Protein AF-A0A661N6C2-F1 (afdb_monomer)

Sequence (353 aa):
MYWKPEGASQVQRALVAALAVVGLVAVEVFPSEEQQPHYAEKMLAARTAQEALDVIRDASERRGLPLRAKTDPSASRLIGEVLSPITSGSGSLVSKQTSVNPNFAAVLVQWLKELRIKTGDVVAVGVSGSFPSMNIAVYSALHELGIEPIIISSTAASQWGANDPNFTWLDMEAVLRKHQVFPYKSVATSLGGVGDDAIGLTKRGRRMLERAIERNEIPFLADIEPDTKRAQIVGEEEEKPAPNLALFDEDRVRERMRVYYERAGDRTIKAYINVGGGTVSVGTKVGKRKFSPGVNARPPKGMQEMPPSVLGAFLESGVPGIHVTQIIDLAEEYGLEIAPHVTPEPGTGAVFQ

Secondary structure (DSSP, 8-state):
------PPPHHHHHHHHHHHHHHHHHHHH-----PPTTHHHHHHHHHHHHHHHHHHHHHHHHTTPPP-TTT-TT--S----S--TTB-S---HHHHHHH--TTHHHHHHHHHHHTT--TT-EEEEEEETT-HHHHHHHHHHHHHTT-EEEEEEE--B-TTSSEETTEEHHHHHHHHHHTTS-----SEEE-BSBTTBTBTS-HHHHHHHHHHHHHHTPPBGGG----HHHHTTS-----PPPPSS--TTHHHHHHHHHHHHHHHTTSPEEEEEEES--HHHH-STTHHHHSPSEEE-SPPTTGGGSPP-HHHHHHHTT--EEEE--HHHHHH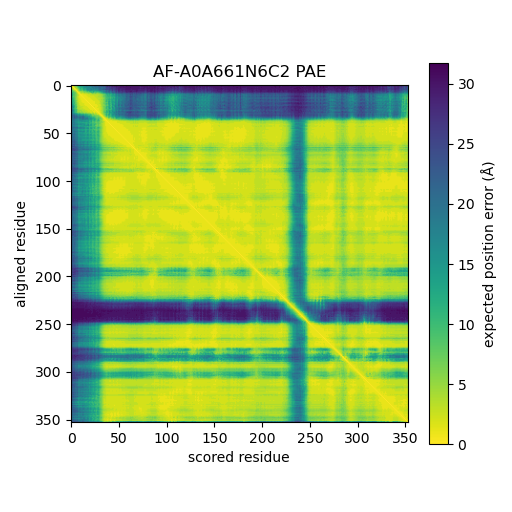HTTPPSS-SSPPPTT-STT--

pLDDT: mean 88.57, std 15.86, range [30.39, 98.94]

Mean predicted aligned error: 8.18 Å

Solvent-accessible surface area (backbone atoms only — not comparable to full-atom values): 18884 Å² total; per-residue (Å²): 137,84,88,73,80,82,71,83,49,74,66,57,52,50,51,52,52,50,52,52,51,52,52,51,50,46,54,72,73,59,70,78,85,63,71,30,87,64,43,69,62,23,43,50,6,5,46,50,15,42,52,51,47,51,54,48,27,55,53,41,51,78,70,68,54,83,80,52,59,92,78,28,58,38,63,52,73,58,58,40,45,84,72,46,64,38,41,46,45,86,56,59,61,58,41,50,35,25,37,52,34,23,38,53,2,25,52,46,36,52,50,41,54,74,70,65,65,48,64,73,39,33,31,37,33,40,41,37,2,43,45,50,50,50,52,43,15,50,50,20,22,31,55,73,49,46,34,44,73,49,33,40,36,20,46,26,4,22,22,28,4,23,19,42,76,91,50,26,38,56,51,50,45,53,48,38,32,75,70,64,74,39,95,61,68,52,71,26,29,38,46,14,32,46,59,38,67,34,52,93,50,50,76,68,19,49,53,41,40,53,52,44,36,62,77,58,71,39,48,48,50,93,73,60,76,76,64,65,81,58,52,68,74,64,65,88,84,80,93,72,86,81,82,83,86,81,80,67,29,52,64,58,23,51,51,52,53,48,52,51,50,63,74,43,59,91,54,67,64,65,33,37,39,35,47,56,81,46,31,34,47,40,15,55,79,67,29,64,70,61,58,58,62,43,75,36,80,58,68,51,90,70,52,90,78,41,69,60,14,43,52,53,54,37,24,75,72,70,26,28,31,35,31,51,45,64,52,55,61,51,21,63,76,34,51,40,68,73,44,41,59,51,65,56,66,63,70,58,32,52,74,47,86

Nearest PDB structures (foldseek):
  8glc-assembly1_B  TM=5.352E-01  e=8.999E-02  Actinoplanes
  8glc-assembly2_A  TM=4.243E-01  e=5.677E-02  Actinoplanes
  6g7d-assembly1_A  TM=3.848E-01  e=4.776E-02  Mycolicibacterium hassiacum DSM 44199
  3wvn-assembly1_A  TM=2.555E-01  e=2.844E-02  Streptomyces halstedii
  3wv4-assembly2_B  TM=2.640E-01  e=1.900E-02  Streptomyces halstedii

Structure (mmCIF, N/CA/C/O backbone):
data_AF-A0A661N6C2-F1
#
_entry.id   AF-A0A661N6C2-F1
#
loop_
_atom_site.group_PDB
_atom_site.id
_atom_site.type_symbol
_atom_site.label_atom_id
_atom_site.label_alt_id
_atom_site.label_comp_id
_atom_site.label_asym_id
_atom_site.label_entity_id
_atom_site.label_seq_id
_atom_site.pdbx_PDB_ins_code
_atom_site.Cartn_x
_atom_site.Cartn_y
_atom_site.Cartn_z
_atom_site.occupancy
_atom_site.B_iso_or_equiv
_atom_site.auth_seq_id
_atom_site.auth_comp_id
_atom_site.auth_asym_id
_atom_site.auth_atom_id
_atom_site.pdbx_PDB_model_num
ATOM 1 N N . MET A 1 1 ? -18.913 46.872 57.057 1.00 43.00 1 MET A N 1
ATOM 2 C CA . MET A 1 1 ? -19.589 45.566 57.188 1.00 43.00 1 MET A CA 1
ATOM 3 C C . MET A 1 1 ? -18.770 44.575 56.367 1.00 43.00 1 MET A C 1
ATOM 5 O O . MET A 1 1 ? -18.830 44.629 55.150 1.00 43.00 1 MET A O 1
ATOM 9 N N . TYR A 1 2 ? -17.875 43.810 56.999 1.00 47.28 2 TYR A N 1
ATOM 10 C CA . TYR A 1 2 ? -17.016 42.845 56.296 1.00 47.28 2 TYR A CA 1
ATOM 11 C C . TYR A 1 2 ? -17.677 41.467 56.368 1.00 47.28 2 TYR A C 1
ATOM 13 O O . TYR A 1 2 ? -17.755 40.877 57.442 1.00 47.28 2 TYR A O 1
ATOM 21 N N . TRP A 1 3 ? -18.179 40.980 55.235 1.00 51.66 3 TRP A N 1
ATOM 22 C CA . TRP A 1 3 ? -18.682 39.616 55.081 1.00 51.66 3 TRP A CA 1
ATOM 23 C C . TRP A 1 3 ? -17.485 38.656 55.081 1.00 51.66 3 TRP A C 1
ATOM 25 O O . TRP A 1 3 ? -16.711 38.633 54.125 1.00 51.66 3 TRP A O 1
ATOM 35 N N . LYS A 1 4 ? -17.292 37.887 56.157 1.00 55.34 4 LYS A N 1
ATOM 36 C CA . LYS A 1 4 ? -16.405 36.716 56.144 1.00 55.34 4 LYS A CA 1
ATOM 37 C C . LYS A 1 4 ? -17.274 35.503 55.811 1.00 55.34 4 LYS A C 1
ATOM 39 O O . LYS A 1 4 ? -18.138 35.184 56.623 1.00 55.34 4 LYS A O 1
ATOM 44 N N . PRO A 1 5 ? -17.084 34.829 54.666 1.00 57.88 5 PRO A N 1
ATOM 45 C CA . PRO A 1 5 ? -17.733 33.547 54.460 1.00 57.88 5 PRO A CA 1
ATOM 46 C C . PRO A 1 5 ? -17.170 32.576 55.500 1.00 57.88 5 PRO A C 1
ATOM 48 O O . PRO A 1 5 ? -15.949 32.428 55.612 1.00 57.88 5 PRO A O 1
ATOM 51 N N . GLU A 1 6 ? -18.038 31.945 56.287 1.00 64.75 6 GLU A N 1
ATOM 52 C CA . GLU A 1 6 ? -17.643 30.810 57.116 1.00 64.75 6 GLU A CA 1
ATOM 53 C C . GLU A 1 6 ? -17.079 29.730 56.186 1.00 64.75 6 GLU A C 1
ATOM 55 O O . GLU A 1 6 ? -17.759 29.230 55.290 1.00 64.75 6 GLU A O 1
ATOM 60 N N . GLY A 1 7 ? -15.786 29.436 56.330 1.00 68.69 7 GLY A N 1
ATOM 61 C CA . GLY A 1 7 ? -15.138 28.400 55.538 1.00 68.69 7 GLY A CA 1
ATOM 62 C C . GLY A 1 7 ? -15.757 27.037 55.842 1.00 68.69 7 GLY A C 1
ATOM 63 O O . GLY A 1 7 ? -16.111 26.760 56.985 1.00 68.69 7 GLY A O 1
ATOM 64 N N . ALA A 1 8 ? -15.844 26.173 54.828 1.00 74.50 8 ALA A N 1
ATOM 65 C CA . ALA A 1 8 ? -16.429 24.843 54.969 1.00 74.50 8 ALA A CA 1
ATOM 66 C C . ALA A 1 8 ? -15.835 24.069 56.162 1.00 74.50 8 ALA A C 1
ATOM 68 O O . ALA A 1 8 ? -14.606 24.044 56.345 1.00 74.50 8 ALA A O 1
ATOM 69 N N . SER A 1 9 ? -16.709 23.432 56.947 1.00 86.31 9 SER A N 1
ATOM 70 C CA . SER A 1 9 ? -16.359 22.684 58.155 1.00 86.31 9 SER A CA 1
ATOM 71 C C . SER A 1 9 ? -15.467 21.478 57.838 1.00 86.31 9 SER A C 1
ATOM 73 O O . SER A 1 9 ? -15.461 20.958 56.721 1.00 86.31 9 SER A O 1
ATOM 75 N N . GLN A 1 10 ? -14.717 20.997 58.834 1.00 84.38 10 GLN A N 1
ATOM 76 C CA . GLN A 1 10 ? -13.908 19.769 58.729 1.00 84.38 10 GLN A CA 1
ATOM 77 C C . GLN A 1 10 ? -14.738 18.583 58.200 1.00 84.38 10 GLN A C 1
ATOM 79 O O . GLN A 1 10 ? -14.273 17.826 57.353 1.00 84.38 10 GLN A O 1
ATOM 84 N N . VAL A 1 11 ? -16.002 18.484 58.630 1.00 87.81 11 VAL A N 1
ATOM 85 C CA . VAL A 1 11 ? -16.950 17.445 58.201 1.00 87.81 11 VAL A CA 1
ATOM 86 C C . VAL A 1 11 ? -17.307 17.585 56.721 1.00 87.81 11 VAL A C 1
ATOM 88 O O . VAL A 1 11 ? -17.293 16.596 55.996 1.00 87.81 11 VAL A O 1
ATOM 91 N N . GLN A 1 12 ? -17.571 18.807 56.246 1.00 88.12 12 GLN A N 1
ATOM 92 C CA . GLN A 1 12 ? -17.860 19.061 54.830 1.00 88.12 12 GLN A CA 1
ATOM 93 C C . GLN A 1 12 ? -16.664 18.707 53.939 1.00 88.12 12 GLN A C 1
ATOM 95 O O . GLN A 1 12 ? -16.839 18.090 52.892 1.00 88.12 12 GLN A O 1
ATOM 100 N N . ARG A 1 13 ? -15.438 19.033 54.371 1.00 90.38 13 ARG A N 1
ATOM 101 C CA . ARG A 1 13 ? -14.215 18.672 53.636 1.00 90.38 13 ARG A CA 1
ATOM 102 C C . ARG A 1 13 ? -13.993 17.160 53.598 1.00 90.38 13 ARG A C 1
ATOM 104 O O . ARG A 1 13 ? -13.654 16.635 52.543 1.00 90.38 13 ARG A O 1
ATOM 111 N N . ALA A 1 14 ? -14.223 16.465 54.714 1.00 91.75 14 ALA A N 1
ATOM 112 C CA . ALA A 1 14 ? -14.116 15.008 54.787 1.00 91.75 14 ALA A CA 1
ATOM 113 C C . ALA A 1 14 ? -15.139 14.309 53.877 1.00 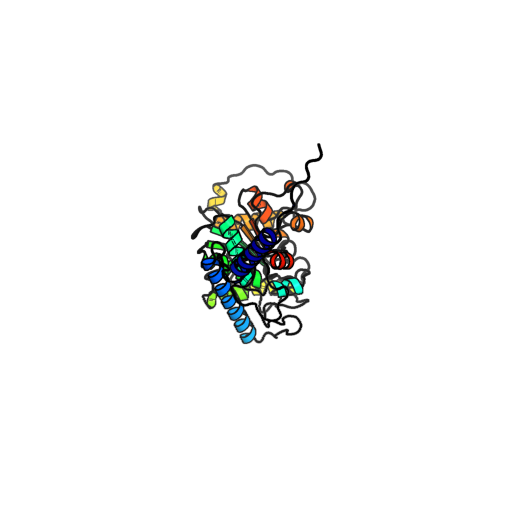91.75 14 ALA A C 1
ATOM 115 O O . ALA A 1 14 ? -14.793 13.354 53.189 1.00 91.75 14 ALA A O 1
ATOM 116 N N . LEU A 1 15 ? -16.370 14.824 53.818 1.00 94.19 15 LEU A N 1
ATOM 117 C CA . LEU A 1 15 ? -17.412 14.334 52.913 1.00 94.19 15 LEU A CA 1
ATOM 118 C C . LEU A 1 15 ? -17.019 14.489 51.442 1.00 94.19 15 LEU A C 1
ATOM 120 O O . LEU A 1 15 ? -17.149 13.539 50.677 1.00 94.19 15 LEU A O 1
ATOM 124 N N . VAL A 1 16 ? -16.499 15.656 51.053 1.00 93.62 16 VAL A N 1
ATOM 125 C CA . VAL A 1 16 ? -16.037 15.893 49.675 1.00 93.62 16 VAL A CA 1
ATOM 126 C C . VAL A 1 16 ? -14.854 14.989 49.328 1.00 93.62 16 VAL A C 1
ATOM 128 O O . VAL A 1 16 ? -14.837 14.405 48.249 1.00 93.62 16 VAL A O 1
ATOM 131 N N . ALA A 1 17 ? -13.894 14.822 50.243 1.00 94.25 17 ALA A N 1
ATOM 132 C CA . ALA A 1 17 ? -12.761 13.922 50.040 1.00 94.25 17 ALA A CA 1
ATOM 133 C C . ALA A 1 17 ? -13.213 12.461 49.883 1.00 94.25 17 ALA A C 1
ATOM 135 O O . ALA A 1 17 ? -12.762 11.776 48.970 1.00 94.25 17 ALA A O 1
ATOM 136 N N . ALA A 1 18 ? -14.146 11.998 50.721 1.00 95.38 18 ALA A N 1
ATOM 137 C CA . ALA A 1 18 ? -14.713 10.658 50.610 1.00 95.38 18 ALA A CA 1
ATOM 138 C C . ALA A 1 18 ? -15.454 10.467 49.278 1.00 95.38 18 ALA A C 1
ATOM 140 O O . ALA A 1 18 ? -15.250 9.458 48.610 1.00 95.38 18 ALA A O 1
ATOM 141 N N . LEU A 1 19 ? -16.251 11.453 48.853 1.00 95.94 19 LEU A N 1
ATOM 142 C CA . LEU A 1 19 ? -16.951 11.416 47.568 1.00 95.94 19 LEU A CA 1
ATOM 143 C C . LEU A 1 19 ? -15.970 11.359 46.385 1.00 95.94 19 LEU A C 1
ATOM 145 O O . LEU A 1 19 ? -16.192 10.602 45.445 1.00 95.94 19 LEU A O 1
ATOM 149 N N . ALA A 1 20 ? -14.870 12.116 46.446 1.00 93.94 20 ALA A N 1
ATOM 150 C CA . ALA A 1 20 ? -13.830 12.110 45.420 1.00 93.94 20 ALA A CA 1
ATOM 151 C C . ALA A 1 20 ? -13.104 10.757 45.341 1.00 93.94 20 ALA A C 1
ATOM 153 O O . ALA A 1 20 ? -12.889 10.247 44.245 1.00 93.94 20 ALA A O 1
ATOM 154 N N . VAL A 1 21 ? -12.779 10.147 46.488 1.00 96.06 21 VAL A N 1
ATOM 155 C CA . VAL A 1 21 ? -12.179 8.802 46.540 1.00 96.06 21 VAL A CA 1
ATOM 156 C C . VAL A 1 21 ? -13.145 7.754 45.994 1.00 96.06 21 VAL A C 1
ATOM 158 O O . VAL A 1 21 ? -12.738 6.925 45.189 1.00 96.06 21 VAL A O 1
ATOM 161 N N . VAL A 1 22 ? -14.425 7.808 46.373 1.00 95.56 22 VAL A N 1
ATOM 162 C CA . VAL A 1 22 ? -15.453 6.900 45.836 1.00 95.56 22 VAL A CA 1
ATOM 163 C C . VAL A 1 22 ? -15.599 7.073 44.325 1.00 95.56 22 VAL A C 1
ATOM 165 O O . VAL A 1 22 ? -15.662 6.076 43.615 1.00 95.56 22 VAL A O 1
ATOM 168 N N . GLY A 1 23 ? -15.604 8.311 43.825 1.00 91.38 23 GLY A N 1
ATOM 169 C CA . GLY A 1 23 ? -15.640 8.595 42.391 1.00 91.38 23 GLY A CA 1
ATOM 170 C C . GLY A 1 23 ? -14.427 8.034 41.647 1.00 91.38 23 GLY A C 1
ATOM 171 O O . GLY A 1 23 ? -14.596 7.396 40.614 1.00 91.38 23 GLY A O 1
ATOM 172 N N . LEU A 1 24 ? -13.220 8.202 42.197 1.00 92.50 24 LEU A N 1
ATOM 173 C CA . LEU A 1 24 ? -11.993 7.650 41.617 1.00 92.50 24 LEU A CA 1
ATOM 174 C C . LEU A 1 24 ? -12.019 6.116 41.594 1.00 92.50 24 LEU A C 1
ATOM 176 O O . LEU A 1 24 ? -11.757 5.515 40.559 1.00 92.50 24 LEU A O 1
ATOM 180 N N . VAL A 1 25 ? -12.398 5.486 42.710 1.00 94.19 25 VAL A N 1
ATOM 181 C CA . VAL A 1 25 ? -12.547 4.026 42.795 1.00 94.19 25 VAL A CA 1
ATOM 182 C C . VAL A 1 25 ? -13.607 3.535 41.814 1.00 94.19 25 VAL A C 1
ATOM 184 O O . VAL A 1 25 ? -13.405 2.511 41.179 1.00 94.19 25 VAL A O 1
ATOM 187 N N . ALA A 1 26 ? -14.718 4.252 41.644 1.00 90.06 26 ALA A N 1
ATOM 188 C CA . ALA A 1 26 ? -15.746 3.870 40.682 1.00 90.06 26 ALA A CA 1
ATOM 189 C C . ALA A 1 26 ? -15.234 3.920 39.232 1.00 90.06 26 ALA A C 1
ATOM 191 O O . ALA A 1 26 ? -15.523 3.004 38.471 1.00 90.06 26 ALA A O 1
ATOM 192 N N . VAL A 1 27 ? -14.448 4.936 38.859 1.00 86.31 27 VAL A N 1
ATOM 193 C CA . VAL A 1 27 ? -13.838 5.022 37.518 1.00 86.31 27 VAL A CA 1
ATOM 194 C C . VAL A 1 27 ? -12.835 3.887 37.281 1.00 86.31 27 VAL A C 1
ATOM 196 O O . VAL A 1 27 ? -12.828 3.301 36.205 1.00 86.31 27 VAL A O 1
ATOM 199 N N . GLU A 1 28 ? -12.035 3.538 38.289 1.00 85.88 28 GLU A N 1
ATOM 200 C CA . GLU A 1 28 ? -11.047 2.450 38.208 1.00 85.88 28 GLU A CA 1
ATOM 201 C C . GLU A 1 28 ? -11.685 1.048 38.224 1.00 85.88 28 GLU A C 1
ATOM 203 O O . GLU A 1 28 ? -11.182 0.120 37.598 1.00 85.88 28 GLU A O 1
ATOM 208 N N . VAL A 1 29 ? -12.794 0.868 38.951 1.00 88.62 29 VAL A N 1
ATOM 209 C CA . VAL A 1 29 ? -13.457 -0.439 39.121 1.00 88.62 29 VAL A CA 1
ATOM 210 C C . VAL A 1 29 ? -14.484 -0.717 38.023 1.00 88.62 29 VAL A C 1
ATOM 212 O O . VAL A 1 29 ? -14.748 -1.882 37.724 1.00 88.62 29 VAL A O 1
ATOM 215 N N . PHE A 1 30 ? -15.049 0.323 37.405 1.00 81.44 30 PHE A N 1
ATOM 216 C CA . PHE A 1 30 ? -16.046 0.196 36.339 1.00 81.44 30 PHE A CA 1
ATOM 217 C C . PHE A 1 30 ? -15.600 0.858 35.021 1.00 81.44 30 PHE A C 1
ATOM 219 O O . PHE A 1 30 ? -16.319 1.719 34.506 1.00 81.44 30 PHE A O 1
ATOM 226 N N . PRO A 1 31 ? -14.450 0.472 34.435 1.00 70.38 31 PRO A N 1
ATOM 227 C CA . PRO A 1 31 ? -14.112 0.905 33.089 1.00 70.38 31 PRO A CA 1
ATOM 228 C C . PRO A 1 31 ? -15.114 0.298 32.095 1.00 70.38 31 PRO A C 1
ATOM 230 O O . PRO A 1 31 ? -15.282 -0.920 32.025 1.00 70.38 31 PRO A O 1
ATOM 233 N N . SER A 1 32 ? -15.805 1.142 31.328 1.00 65.44 32 SER A N 1
ATOM 234 C CA . SER A 1 32 ? -16.557 0.696 30.155 1.00 65.44 32 SER A CA 1
ATOM 235 C C . SER A 1 32 ? -15.632 0.740 28.942 1.00 65.44 32 SER A C 1
ATOM 237 O O . SER A 1 32 ? -15.306 1.825 28.461 1.00 65.44 32 SER A O 1
ATOM 239 N N . GLU A 1 33 ? -15.213 -0.421 28.442 1.00 63.81 33 GLU A N 1
ATOM 240 C CA . GLU A 1 33 ? -14.599 -0.513 27.115 1.00 63.81 33 GLU A CA 1
ATOM 241 C C . GLU A 1 33 ? -15.700 -0.313 26.065 1.00 63.81 33 GLU A C 1
ATOM 243 O O . GLU A 1 33 ? -16.444 -1.240 25.735 1.00 63.81 33 GLU A O 1
ATOM 248 N N . GLU A 1 34 ? -15.860 0.917 25.573 1.00 66.69 34 GLU A N 1
ATOM 249 C CA . GLU A 1 34 ? -16.692 1.151 24.396 1.00 66.69 34 GLU A CA 1
ATOM 250 C C . GLU A 1 34 ? -15.910 0.730 23.156 1.00 66.69 34 GLU A C 1
ATOM 252 O O . GLU A 1 34 ? -14.910 1.338 22.796 1.00 66.69 34 GLU A O 1
ATOM 257 N N . GLN A 1 35 ? -16.365 -0.329 22.489 1.00 73.69 35 GLN A N 1
ATOM 258 C CA . GLN A 1 35 ? -15.771 -0.727 21.219 1.00 73.69 35 GLN A CA 1
ATOM 259 C C . GLN A 1 35 ? -15.936 0.396 20.194 1.00 73.69 35 GLN A C 1
ATOM 261 O O . GLN A 1 35 ? -17.048 0.880 19.961 1.00 73.69 35 GLN A O 1
ATOM 266 N N . GLN A 1 36 ? -14.841 0.757 19.522 1.00 82.50 36 GLN A N 1
ATOM 267 C CA . GLN A 1 36 ? -14.896 1.694 18.405 1.00 82.50 36 GLN A CA 1
ATOM 268 C C . GLN A 1 36 ? -15.911 1.233 17.345 1.00 82.50 36 GLN A C 1
ATOM 270 O O . GLN A 1 36 ? -16.058 0.028 17.098 1.00 82.50 36 GLN A O 1
ATOM 275 N N . PRO A 1 37 ? -16.568 2.163 16.630 1.00 88.75 37 PRO A N 1
ATOM 276 C CA . PRO A 1 37 ? -17.420 1.810 15.506 1.00 88.75 37 PRO A CA 1
ATOM 277 C C . PRO A 1 37 ? -16.705 0.877 14.522 1.00 88.75 37 PRO A C 1
ATOM 279 O O . PRO A 1 37 ? -15.514 1.038 14.229 1.00 88.75 37 PRO A O 1
ATOM 282 N N . HIS A 1 38 ? -17.462 -0.089 13.998 1.00 93.69 38 HIS A N 1
ATOM 283 C CA . HIS A 1 38 ? -16.985 -1.100 13.046 1.00 93.69 38 HIS A CA 1
ATOM 284 C C . HIS A 1 38 ? -15.888 -2.028 13.595 1.00 93.69 38 HIS A C 1
ATOM 286 O O . HIS A 1 38 ? -15.079 -2.548 12.826 1.00 93.69 38 HIS A O 1
ATOM 292 N N . TYR A 1 39 ? -15.843 -2.243 14.918 1.00 95.00 39 TYR A N 1
ATOM 293 C CA . TYR A 1 39 ? -14.865 -3.121 15.571 1.00 95.00 39 TYR A CA 1
ATOM 294 C C . TYR A 1 39 ? -14.795 -4.518 14.937 1.00 95.00 39 TYR A C 1
ATOM 296 O O . TYR A 1 39 ? -13.705 -5.012 14.657 1.00 95.00 39 TYR A O 1
ATOM 304 N N . ALA A 1 40 ? -15.944 -5.140 14.654 1.00 95.94 40 ALA A N 1
ATOM 305 C CA . ALA A 1 40 ? -15.990 -6.469 14.047 1.00 95.94 40 ALA A CA 1
ATOM 306 C C . ALA A 1 40 ? -15.322 -6.493 12.662 1.00 95.94 40 ALA A C 1
ATOM 308 O O . ALA A 1 40 ? -14.457 -7.333 12.420 1.00 95.94 40 ALA A O 1
ATOM 309 N N . GLU A 1 41 ? -15.659 -5.550 11.775 1.00 97.94 41 GLU A N 1
ATOM 310 C CA . GLU A 1 41 ? -15.039 -5.468 10.447 1.00 97.94 41 GLU A CA 1
ATOM 311 C C . GLU A 1 41 ? -13.541 -5.140 10.522 1.00 97.94 41 GLU A C 1
ATOM 313 O O . GLU A 1 41 ? -12.748 -5.698 9.765 1.00 97.94 41 GLU A O 1
ATOM 318 N N . LYS A 1 42 ? -13.130 -4.282 11.467 1.00 98.44 42 LYS A N 1
ATOM 319 C CA . LYS A 1 42 ? -11.714 -3.976 11.734 1.00 98.44 42 LYS A CA 1
ATOM 320 C C . LYS A 1 42 ? -10.940 -5.220 12.177 1.00 98.44 42 LYS A C 1
ATOM 322 O O . LYS A 1 42 ? -9.843 -5.468 11.680 1.00 98.44 42 LYS A O 1
ATOM 327 N N . MET A 1 43 ? -11.515 -6.009 13.087 1.00 98.38 43 MET A N 1
ATOM 328 C CA . MET A 1 43 ? -10.913 -7.250 13.581 1.00 98.38 43 MET A CA 1
ATOM 329 C C . MET A 1 43 ? -10.800 -8.308 12.488 1.00 98.38 43 MET A C 1
ATOM 331 O O . MET A 1 43 ? -9.765 -8.967 12.394 1.00 98.38 43 MET A O 1
ATOM 335 N N . LEU A 1 44 ? -11.836 -8.465 11.660 1.00 98.38 44 LEU A N 1
ATOM 336 C CA . LEU A 1 44 ? -11.795 -9.364 10.507 1.00 98.38 44 LEU A CA 1
ATOM 337 C C . LEU A 1 44 ? -10.686 -8.943 9.539 1.00 98.38 44 LEU A C 1
ATOM 339 O O . LEU A 1 44 ? -9.806 -9.746 9.246 1.00 98.38 44 LEU A O 1
ATOM 343 N N . ALA A 1 45 ? -10.640 -7.666 9.149 1.00 98.75 45 ALA A N 1
ATOM 344 C CA . ALA A 1 45 ? -9.632 -7.167 8.215 1.00 98.75 45 ALA A CA 1
ATOM 345 C C . ALA A 1 45 ? -8.198 -7.349 8.739 1.00 98.75 45 ALA A C 1
ATOM 347 O O . ALA A 1 45 ? -7.310 -7.716 7.971 1.00 98.75 45 ALA A O 1
ATOM 348 N N . ALA A 1 46 ? -7.962 -7.139 10.038 1.00 98.81 46 ALA A N 1
ATOM 349 C CA . ALA A 1 46 ? -6.656 -7.375 10.651 1.00 98.81 46 ALA A CA 1
ATOM 350 C C . ALA A 1 46 ? -6.282 -8.868 10.683 1.00 98.81 46 ALA A C 1
ATOM 352 O O . ALA A 1 46 ? -5.137 -9.221 10.410 1.00 98.81 46 ALA A O 1
ATOM 353 N N . ARG A 1 47 ? -7.232 -9.770 10.957 1.00 98.81 47 ARG A N 1
ATOM 354 C CA . ARG A 1 47 ? -6.978 -11.222 10.917 1.00 98.81 47 ARG A CA 1
ATOM 355 C C . ARG A 1 47 ? -6.678 -11.713 9.503 1.00 98.81 47 ARG A C 1
ATOM 357 O O . ARG A 1 47 ? -5.705 -12.437 9.319 1.00 98.81 47 ARG A O 1
ATOM 364 N N . THR A 1 48 ? -7.439 -11.260 8.511 1.00 98.88 48 THR A N 1
ATOM 365 C CA . THR A 1 48 ? -7.194 -11.581 7.097 1.00 98.88 48 THR A CA 1
ATOM 366 C C . THR A 1 48 ? -5.849 -11.026 6.627 1.00 98.88 48 THR A C 1
ATOM 368 O O . THR A 1 48 ? -5.111 -11.695 5.903 1.00 98.88 48 THR A O 1
ATOM 371 N N . ALA A 1 49 ? -5.461 -9.837 7.101 1.00 98.88 49 ALA A N 1
ATOM 372 C CA . ALA A 1 49 ? -4.127 -9.299 6.849 1.00 98.88 49 ALA A CA 1
ATOM 373 C C . ALA A 1 49 ? -3.030 -10.172 7.472 1.00 98.88 49 ALA A C 1
ATOM 375 O O . ALA A 1 49 ? -2.042 -10.454 6.801 1.00 98.88 49 ALA A O 1
ATOM 376 N N . GLN A 1 50 ? -3.201 -10.636 8.713 1.00 98.88 50 GLN A N 1
ATOM 377 C CA . GLN A 1 50 ? -2.250 -11.541 9.366 1.00 98.88 50 GLN A CA 1
ATOM 378 C C . GLN A 1 50 ? -2.086 -12.853 8.584 1.00 98.88 50 GLN A C 1
ATOM 380 O O . GLN A 1 50 ? -0.960 -13.237 8.271 1.00 98.88 50 GLN A O 1
ATOM 385 N N . GLU A 1 51 ? -3.190 -13.482 8.173 1.00 98.75 51 GLU A N 1
ATOM 386 C CA . GLU A 1 51 ? -3.161 -14.683 7.328 1.00 98.75 51 GLU A CA 1
ATOM 387 C C . GLU A 1 51 ? -2.395 -14.439 6.017 1.00 98.75 51 GLU A 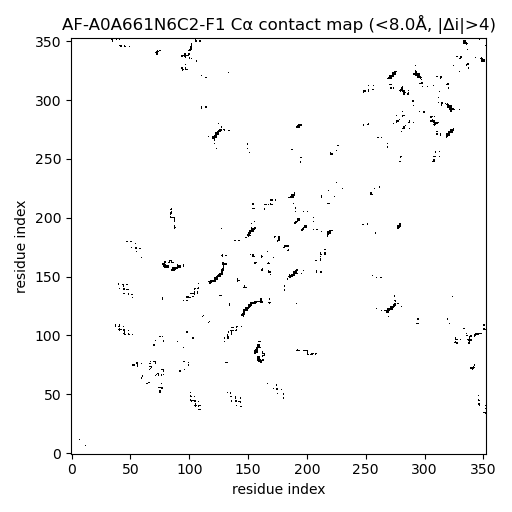C 1
ATOM 389 O O . GLU A 1 51 ? -1.531 -15.228 5.628 1.00 98.75 51 GLU A O 1
ATOM 394 N N . ALA A 1 52 ? -2.655 -13.314 5.349 1.00 98.88 52 ALA A N 1
ATOM 395 C CA . ALA A 1 52 ? -1.957 -12.938 4.125 1.00 98.88 52 ALA A CA 1
ATOM 396 C C . ALA A 1 52 ? -0.442 -12.746 4.339 1.00 98.88 52 ALA A C 1
ATOM 398 O O . ALA A 1 52 ? 0.356 -13.176 3.498 1.00 98.88 52 ALA A O 1
ATOM 399 N N . LEU A 1 53 ? -0.029 -12.121 5.451 1.00 98.75 53 LEU A N 1
ATOM 400 C CA . LEU A 1 53 ? 1.386 -11.982 5.818 1.00 98.75 53 LEU A CA 1
ATOM 401 C C . LEU A 1 53 ? 2.039 -13.363 5.992 1.00 98.75 53 LEU A C 1
ATOM 403 O O . LEU A 1 53 ? 3.116 -13.605 5.439 1.00 98.75 53 LEU A O 1
ATOM 407 N N . ASP A 1 54 ? 1.368 -14.281 6.692 1.00 98.62 54 ASP A N 1
ATOM 408 C CA . ASP A 1 54 ? 1.854 -15.645 6.926 1.00 98.62 54 ASP A CA 1
ATOM 409 C C . ASP A 1 54 ? 1.981 -16.447 5.620 1.00 98.62 54 ASP A C 1
ATOM 411 O O . ASP A 1 54 ? 3.007 -17.088 5.378 1.00 98.62 54 ASP A O 1
ATOM 415 N N . VAL A 1 55 ? 0.998 -16.345 4.719 1.00 98.75 55 VAL A N 1
ATOM 416 C CA . VAL A 1 55 ? 1.037 -16.995 3.397 1.00 98.75 55 VAL A CA 1
ATOM 417 C C . VAL A 1 55 ? 2.228 -16.511 2.561 1.00 98.75 55 VAL A C 1
ATOM 419 O O . VAL A 1 55 ? 2.907 -17.319 1.915 1.00 98.75 55 VAL A O 1
ATOM 422 N N . ILE A 1 56 ? 2.528 -15.208 2.576 1.00 98.50 56 ILE A N 1
ATOM 423 C CA . ILE A 1 56 ? 3.695 -14.668 1.863 1.00 98.50 56 ILE A CA 1
ATOM 424 C C . ILE A 1 56 ? 5.008 -15.109 2.513 1.00 98.50 56 ILE A C 1
ATOM 426 O O . ILE A 1 56 ? 5.944 -15.474 1.789 1.00 98.50 56 ILE A O 1
ATOM 430 N N . ARG A 1 57 ? 5.079 -15.121 3.849 1.00 98.00 57 ARG A N 1
ATOM 431 C CA . ARG A 1 57 ? 6.245 -15.617 4.591 1.00 98.00 57 ARG A CA 1
ATOM 432 C C . ARG A 1 57 ? 6.573 -17.053 4.181 1.00 98.00 57 ARG A C 1
ATOM 434 O O . ARG A 1 57 ? 7.700 -17.329 3.761 1.00 98.00 57 ARG A O 1
ATOM 441 N N . ASP A 1 58 ? 5.579 -17.934 4.216 1.00 98.31 58 ASP A N 1
ATOM 442 C CA . ASP A 1 58 ? 5.717 -19.344 3.849 1.00 98.31 58 ASP A CA 1
ATOM 443 C C . ASP A 1 58 ? 6.100 -19.524 2.371 1.00 98.31 58 ASP A C 1
ATOM 445 O O . ASP A 1 58 ? 6.922 -20.375 2.023 1.00 98.31 58 ASP A O 1
ATOM 449 N N . ALA A 1 59 ? 5.528 -18.724 1.467 1.00 98.25 59 ALA A N 1
ATOM 450 C CA . ALA A 1 59 ? 5.863 -18.781 0.045 1.00 98.25 59 ALA A CA 1
ATOM 451 C C . ALA A 1 59 ? 7.302 -18.323 -0.237 1.00 98.25 59 ALA A C 1
ATOM 453 O O . ALA A 1 59 ? 7.992 -18.922 -1.066 1.00 98.25 59 ALA A O 1
ATOM 454 N N . SER A 1 60 ? 7.766 -17.289 0.466 1.00 97.75 60 SER A N 1
ATOM 455 C CA . SER A 1 60 ? 9.152 -16.822 0.412 1.00 97.75 60 SER A CA 1
ATOM 456 C C . SER A 1 60 ? 10.124 -17.896 0.913 1.00 97.75 60 SER A C 1
ATOM 458 O O . SER A 1 60 ? 11.150 -18.153 0.277 1.00 97.75 60 SER A O 1
ATOM 460 N N . GLU A 1 61 ? 9.777 -18.591 2.000 1.00 97.06 61 GLU A N 1
ATOM 461 C CA . GLU A 1 61 ? 10.567 -19.707 2.527 1.00 97.06 61 GLU A CA 1
ATOM 462 C C . GLU A 1 61 ? 10.653 -20.885 1.555 1.00 97.06 61 GLU A C 1
ATOM 464 O O . GLU A 1 61 ? 11.752 -21.345 1.247 1.00 97.06 61 GLU A O 1
ATOM 469 N N . ARG A 1 62 ? 9.521 -21.327 0.994 1.00 96.88 62 ARG A N 1
ATOM 470 C CA . ARG A 1 62 ? 9.490 -22.430 0.013 1.00 96.88 62 ARG A CA 1
ATOM 471 C C . ARG A 1 62 ? 10.274 -22.120 -1.262 1.00 96.88 62 ARG A C 1
ATOM 473 O O . ARG A 1 62 ? 10.749 -23.037 -1.924 1.00 96.88 62 ARG A O 1
ATOM 480 N N . ARG A 1 63 ? 10.420 -20.838 -1.609 1.00 95.81 63 ARG A N 1
ATOM 481 C CA . ARG A 1 63 ? 11.260 -20.368 -2.725 1.00 95.81 63 ARG A CA 1
ATOM 482 C C . ARG A 1 63 ? 12.754 -20.325 -2.385 1.00 95.81 63 ARG A C 1
ATOM 484 O O . ARG A 1 63 ? 13.554 -20.008 -3.261 1.00 95.81 63 ARG A O 1
ATOM 491 N N . GLY A 1 64 ? 13.138 -20.629 -1.145 1.00 95.69 64 GLY A N 1
ATOM 492 C CA . GLY A 1 64 ? 14.527 -20.599 -0.691 1.00 95.69 64 GLY A CA 1
ATOM 493 C C . GLY A 1 64 ? 15.095 -19.185 -0.562 1.00 95.69 64 GLY A C 1
ATOM 494 O O . GLY A 1 64 ? 16.313 -19.013 -0.603 1.00 95.69 64 GLY A O 1
ATOM 495 N N . LEU A 1 65 ? 14.240 -18.162 -0.432 1.00 94.06 65 LEU A N 1
ATOM 496 C CA . LEU A 1 65 ? 14.709 -16.790 -0.245 1.00 94.06 65 LEU A CA 1
ATOM 497 C C . LEU A 1 65 ? 15.314 -16.633 1.158 1.00 94.06 65 LEU A C 1
ATOM 499 O O . LEU A 1 65 ? 14.790 -17.204 2.122 1.00 94.06 65 LEU A O 1
ATOM 503 N N . PRO A 1 66 ? 16.405 -15.867 1.312 1.00 90.69 66 PRO A N 1
ATOM 504 C CA . PRO A 1 66 ? 17.058 -15.711 2.603 1.00 90.69 66 PRO A CA 1
ATOM 505 C C . PRO A 1 66 ? 16.209 -14.860 3.553 1.00 90.69 66 PRO A C 1
ATOM 507 O O . PRO A 1 66 ? 15.739 -13.779 3.190 1.00 90.69 66 PRO A O 1
ATOM 510 N N . LEU A 1 67 ? 16.063 -15.320 4.799 1.00 93.50 67 LEU A N 1
ATOM 511 C CA . LEU A 1 67 ? 15.566 -14.483 5.888 1.00 93.50 67 LEU A CA 1
ATOM 512 C C . LEU A 1 67 ? 16.655 -13.481 6.293 1.00 93.50 67 LEU A C 1
ATOM 514 O O . LEU A 1 67 ? 17.791 -13.861 6.582 1.00 93.50 67 LEU A O 1
ATOM 518 N N . ARG A 1 68 ? 16.302 -12.196 6.358 1.00 91.94 68 ARG A N 1
ATOM 519 C CA . ARG A 1 68 ? 17.236 -11.105 6.666 1.00 91.94 68 ARG A CA 1
ATOM 520 C C . ARG A 1 68 ? 17.036 -10.594 8.089 1.00 91.94 68 ARG A C 1
ATOM 522 O O . ARG A 1 68 ? 16.672 -9.441 8.277 1.00 91.94 68 ARG A O 1
ATOM 529 N N . ALA A 1 69 ? 17.324 -11.420 9.094 1.00 93.81 69 ALA A N 1
ATOM 530 C CA . ALA A 1 69 ? 17.024 -11.127 10.506 1.00 93.81 69 ALA A CA 1
ATOM 531 C C . ALA A 1 69 ? 17.512 -9.748 11.011 1.00 93.81 69 ALA A C 1
ATOM 533 O O . ALA A 1 69 ? 16.882 -9.144 11.871 1.00 93.81 69 ALA A O 1
ATOM 534 N N . LYS A 1 70 ? 18.611 -9.207 10.459 1.00 95.69 70 LYS A N 1
ATOM 535 C CA . LYS A 1 70 ? 19.125 -7.873 10.826 1.00 95.69 70 LYS A CA 1
ATOM 536 C C . LYS A 1 70 ? 18.193 -6.728 10.409 1.00 95.69 70 LYS A C 1
ATOM 538 O O . LYS A 1 70 ? 18.138 -5.708 11.088 1.00 95.69 70 LYS A O 1
ATOM 543 N N . THR A 1 71 ? 17.536 -6.854 9.262 1.00 96.56 71 THR A N 1
ATOM 544 C CA . THR A 1 71 ? 16.681 -5.806 8.677 1.00 96.56 71 THR A CA 1
ATOM 545 C C . THR A 1 71 ? 15.202 -6.172 8.740 1.00 96.56 71 THR A C 1
ATOM 547 O O . THR A 1 71 ? 14.354 -5.308 8.565 1.00 96.56 71 THR A O 1
ATOM 550 N N . ASP A 1 72 ? 14.889 -7.427 9.033 1.00 97.19 72 ASP A N 1
ATOM 551 C CA . ASP A 1 72 ? 13.547 -7.988 9.157 1.00 97.19 72 ASP A CA 1
ATOM 552 C C . ASP A 1 72 ? 13.432 -8.770 10.478 1.00 97.19 72 ASP A C 1
ATOM 554 O O . ASP A 1 72 ? 13.423 -10.006 10.468 1.00 97.19 72 ASP A O 1
ATOM 558 N N . PRO A 1 73 ? 13.447 -8.074 11.632 1.00 96.25 73 PRO A N 1
ATOM 559 C CA . PRO A 1 73 ? 13.460 -8.724 12.941 1.00 96.25 73 PRO A CA 1
ATOM 560 C C . PRO A 1 73 ? 12.189 -9.540 13.211 1.00 96.25 73 PRO A C 1
ATOM 562 O O . PRO A 1 73 ? 12.283 -10.581 13.852 1.00 96.25 73 PRO A O 1
ATOM 565 N N . SER A 1 74 ? 11.044 -9.135 12.647 1.00 95.75 74 SER A N 1
ATOM 566 C CA . SER A 1 74 ? 9.766 -9.856 12.735 1.00 95.75 74 SER A CA 1
ATOM 567 C C . SER A 1 74 ? 9.682 -11.100 11.850 1.00 95.75 74 SER A C 1
ATOM 569 O O . SER A 1 74 ? 8.659 -11.781 11.843 1.00 95.75 74 SER A O 1
ATOM 571 N N . ALA A 1 75 ? 10.744 -11.408 11.097 1.00 96.50 75 ALA A N 1
ATOM 572 C CA . ALA A 1 75 ? 10.802 -12.520 10.154 1.00 96.50 75 ALA A CA 1
ATOM 573 C C . ALA A 1 75 ? 9.637 -12.550 9.149 1.00 96.50 75 ALA A C 1
ATOM 575 O O . ALA A 1 75 ? 9.201 -13.614 8.703 1.00 96.50 75 ALA A O 1
ATOM 576 N N . SER A 1 76 ? 9.164 -11.363 8.762 1.00 96.19 76 SER A N 1
ATOM 577 C CA . SER A 1 76 ? 8.027 -11.179 7.861 1.00 96.19 76 SER A CA 1
ATOM 578 C C . SER A 1 76 ? 8.286 -11.674 6.441 1.00 96.19 76 SER A C 1
ATOM 580 O O . SER A 1 76 ? 7.359 -12.018 5.712 1.00 96.19 76 SER A O 1
ATOM 582 N N . ARG A 1 77 ? 9.560 -11.671 6.029 1.00 96.69 77 ARG A N 1
ATOM 583 C CA . ARG A 1 77 ? 10.044 -11.895 4.662 1.00 96.69 77 ARG A CA 1
ATOM 584 C C . ARG A 1 77 ? 9.444 -10.929 3.629 1.00 96.69 77 ARG A C 1
ATOM 586 O O . ARG A 1 77 ? 9.494 -11.201 2.429 1.00 96.69 77 ARG A O 1
ATOM 593 N N . LEU A 1 78 ? 8.932 -9.787 4.091 1.00 96.62 78 LEU A N 1
ATOM 594 C CA . LEU A 1 78 ? 8.381 -8.694 3.279 1.00 96.62 78 LEU A CA 1
ATOM 595 C C . LEU A 1 78 ? 9.345 -7.506 3.151 1.00 96.62 78 LEU A C 1
ATOM 597 O O . LEU A 1 78 ? 9.104 -6.598 2.353 1.00 96.62 78 LEU A O 1
ATOM 601 N N . ILE A 1 79 ? 10.448 -7.525 3.905 1.00 97.69 79 ILE A N 1
ATOM 602 C CA . ILE A 1 79 ? 11.526 -6.541 3.815 1.00 97.69 79 ILE A CA 1
ATOM 603 C C . ILE A 1 79 ? 12.573 -7.022 2.803 1.00 97.69 79 ILE A C 1
ATOM 605 O O . ILE A 1 79 ? 13.259 -8.027 3.014 1.00 97.69 79 ILE A O 1
ATOM 609 N N . GLY A 1 80 ? 12.695 -6.293 1.694 1.00 96.44 80 GLY A N 1
ATOM 610 C CA . GLY A 1 80 ? 13.660 -6.593 0.637 1.00 96.44 80 GLY A CA 1
ATOM 611 C C . GLY A 1 80 ? 15.068 -6.068 0.906 1.00 96.44 80 GLY A C 1
ATOM 612 O O . GLY A 1 80 ? 15.475 -5.816 2.036 1.00 96.44 80 GLY A O 1
ATOM 613 N N . GLU A 1 81 ? 15.824 -5.885 -0.170 1.00 96.00 81 GLU A N 1
ATOM 614 C CA . GLU A 1 81 ? 17.219 -5.446 -0.142 1.00 96.00 81 GLU A CA 1
ATOM 615 C C . GLU A 1 81 ? 17.362 -3.919 -0.080 1.00 96.00 81 GLU A C 1
ATOM 617 O O . GLU A 1 81 ? 16.499 -3.162 -0.542 1.00 96.00 81 GLU A O 1
ATOM 622 N N . VAL A 1 82 ? 18.527 -3.450 0.382 1.00 95.69 82 VAL A N 1
ATOM 623 C CA . VAL A 1 82 ? 18.937 -2.041 0.219 1.00 95.69 82 VAL A CA 1
ATOM 624 C C . VAL A 1 82 ? 18.973 -1.675 -1.266 1.00 95.69 82 VAL A C 1
ATOM 626 O O . VAL A 1 82 ? 18.558 -0.584 -1.658 1.00 95.69 82 VAL A O 1
ATOM 629 N N . LEU A 1 83 ? 19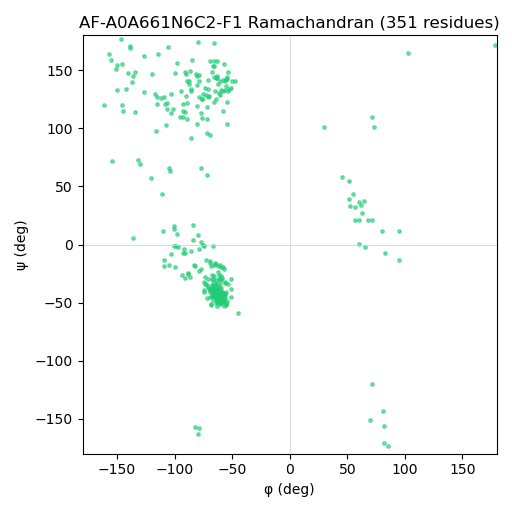.507 -2.576 -2.093 1.00 95.44 83 LEU A N 1
ATOM 630 C CA . LEU A 1 83 ? 19.710 -2.371 -3.519 1.00 95.44 83 LEU A CA 1
ATOM 631 C C . LEU A 1 83 ? 19.625 -3.704 -4.265 1.00 95.44 83 LEU A C 1
ATOM 633 O O . LEU A 1 83 ? 20.266 -4.683 -3.900 1.00 95.44 83 LEU A O 1
ATOM 637 N N . SER A 1 84 ? 18.872 -3.695 -5.354 1.00 95.56 84 SER A N 1
ATOM 638 C CA . SER A 1 84 ? 18.704 -4.790 -6.301 1.00 95.56 84 SER A CA 1
ATOM 639 C C . SER A 1 84 ? 18.703 -4.218 -7.726 1.00 95.56 84 SER A C 1
ATOM 641 O O . SER A 1 84 ? 18.577 -3.000 -7.904 1.00 95.56 84 SER A O 1
ATOM 643 N N . PRO A 1 85 ? 18.745 -5.063 -8.770 1.00 96.31 85 PRO A N 1
ATOM 644 C CA . PRO A 1 85 ? 18.562 -4.606 -10.146 1.00 96.31 85 PRO A CA 1
ATOM 645 C C . PRO A 1 85 ? 17.213 -3.924 -10.429 1.00 96.31 85 PRO A C 1
ATOM 647 O O . PRO A 1 85 ? 17.112 -3.226 -11.437 1.00 96.31 85 PRO A O 1
ATOM 650 N N . ILE A 1 86 ? 16.196 -4.132 -9.581 1.00 96.19 86 ILE A N 1
ATOM 651 C CA . ILE A 1 86 ? 14.840 -3.587 -9.748 1.00 96.19 86 ILE A CA 1
ATOM 652 C C . ILE A 1 86 ? 14.479 -2.503 -8.718 1.00 96.19 86 ILE A C 1
ATOM 654 O O . ILE A 1 86 ? 13.321 -2.097 -8.616 1.00 96.19 86 ILE A O 1
ATOM 658 N N . THR A 1 87 ? 15.467 -2.013 -7.963 1.00 95.25 87 THR A N 1
ATOM 659 C CA . THR A 1 87 ? 15.274 -0.952 -6.968 1.00 95.25 87 THR A CA 1
ATOM 660 C C . THR A 1 87 ? 15.136 0.409 -7.645 1.00 95.25 87 THR A C 1
ATOM 662 O O . THR A 1 87 ? 16.118 0.959 -8.137 1.00 95.25 87 THR A O 1
ATOM 665 N N . SER A 1 88 ? 13.934 0.985 -7.644 1.00 90.25 88 SER A N 1
ATOM 666 C CA . SER A 1 88 ? 13.619 2.195 -8.421 1.00 90.25 88 SER A CA 1
ATOM 667 C C . SER A 1 88 ? 13.824 3.522 -7.693 1.00 90.25 88 SER A C 1
ATOM 669 O O . SER A 1 88 ? 13.662 4.583 -8.291 1.00 90.25 88 SER A O 1
ATOM 671 N N . GLY A 1 89 ? 14.112 3.501 -6.395 1.00 88.12 89 GLY A N 1
ATOM 672 C CA . GLY A 1 89 ? 14.255 4.723 -5.609 1.00 88.12 89 GLY A CA 1
ATOM 673 C C . GLY A 1 89 ? 14.533 4.452 -4.140 1.00 88.12 89 GLY A C 1
ATOM 674 O O . GLY A 1 89 ? 14.465 3.306 -3.692 1.00 88.12 89 GLY A O 1
ATOM 675 N N . SER A 1 90 ? 14.843 5.514 -3.398 1.00 89.12 90 SER A N 1
ATOM 676 C CA . SER A 1 90 ? 15.138 5.447 -1.967 1.00 89.12 90 SER A CA 1
ATOM 677 C C . SER A 1 90 ? 13.925 5.023 -1.133 1.00 89.12 90 SER A C 1
ATOM 679 O O . SER A 1 90 ? 12.773 5.240 -1.516 1.00 89.12 90 SER A O 1
ATOM 681 N N . GLY A 1 91 ? 14.186 4.414 0.023 1.00 90.31 91 GLY A N 1
ATOM 682 C CA . GLY A 1 91 ? 13.156 3.994 0.972 1.00 90.31 91 GLY A CA 1
ATOM 683 C C . GLY A 1 91 ? 13.677 3.995 2.408 1.00 90.31 91 GLY A C 1
ATOM 684 O O . GLY A 1 91 ? 14.864 3.786 2.641 1.00 90.31 91 GLY A O 1
ATOM 685 N N . SER A 1 92 ? 12.786 4.226 3.374 1.00 95.38 92 SER A N 1
ATOM 686 C CA . SER A 1 92 ? 13.105 4.141 4.805 1.00 95.38 92 SER A CA 1
ATOM 687 C C . SER A 1 92 ? 12.881 2.717 5.307 1.00 95.38 92 SER A C 1
ATOM 689 O O . SER A 1 92 ? 11.761 2.216 5.208 1.00 95.38 92 SER A O 1
ATOM 691 N N . LEU A 1 93 ? 13.926 2.087 5.856 1.00 97.00 93 LEU A N 1
ATOM 692 C CA . LEU A 1 93 ? 13.834 0.753 6.458 1.00 97.00 93 LEU A CA 1
ATOM 693 C C . LEU A 1 93 ? 12.805 0.732 7.595 1.00 97.00 93 LEU A C 1
ATOM 695 O O . LEU A 1 93 ? 11.912 -0.107 7.582 1.00 97.00 93 LEU A O 1
ATOM 699 N N . VAL A 1 94 ? 12.876 1.710 8.504 1.00 97.88 94 VAL A N 1
ATOM 700 C CA . VAL A 1 94 ? 11.956 1.845 9.647 1.00 97.88 94 VAL A CA 1
ATOM 701 C C . VAL A 1 94 ? 10.507 1.917 9.170 1.00 97.88 94 VAL A C 1
ATOM 703 O O . VAL A 1 94 ? 9.640 1.238 9.706 1.00 97.88 94 VAL A O 1
ATOM 706 N N . SER A 1 95 ? 10.235 2.670 8.100 1.00 97.25 95 SER A N 1
ATOM 707 C CA . SER A 1 95 ? 8.887 2.754 7.528 1.00 97.25 95 SER A CA 1
ATOM 708 C C . SER A 1 95 ? 8.410 1.420 6.939 1.00 97.25 95 SER A C 1
ATOM 710 O O . SER A 1 95 ? 7.229 1.099 7.061 1.00 97.25 95 SER A O 1
ATOM 712 N N . LYS A 1 96 ? 9.300 0.622 6.324 1.00 97.44 96 LYS A N 1
ATOM 713 C CA . LYS A 1 96 ? 8.939 -0.717 5.827 1.00 97.44 96 LYS A CA 1
ATOM 714 C C . LYS A 1 96 ? 8.678 -1.693 6.964 1.00 97.44 96 LYS A C 1
ATOM 716 O O . LYS A 1 96 ? 7.666 -2.379 6.920 1.00 97.44 96 LYS A O 1
ATOM 721 N N . GLN A 1 97 ? 9.540 -1.707 7.980 1.00 98.38 97 GLN A N 1
ATOM 722 C CA . GLN A 1 97 ? 9.360 -2.532 9.175 1.00 98.38 97 GLN A CA 1
ATOM 723 C C . GLN A 1 97 ? 8.038 -2.189 9.864 1.00 98.38 97 GLN A C 1
ATOM 725 O O . GLN A 1 97 ? 7.238 -3.079 10.103 1.00 98.38 97 GLN A O 1
ATOM 730 N N . THR A 1 98 ? 7.758 -0.896 10.062 1.00 98.56 98 THR A N 1
ATOM 731 C CA . THR A 1 98 ? 6.488 -0.413 10.635 1.00 98.56 98 THR A CA 1
ATOM 732 C C . THR A 1 98 ? 5.282 -0.918 9.848 1.00 98.56 98 THR A C 1
ATOM 734 O O . THR A 1 98 ? 4.305 -1.346 10.445 1.00 98.56 98 THR A O 1
ATOM 737 N N . SER A 1 99 ? 5.353 -0.944 8.510 1.00 98.12 99 SER A N 1
ATOM 738 C CA . SER A 1 99 ? 4.244 -1.442 7.684 1.00 98.12 99 SER A CA 1
ATOM 739 C C . SER A 1 99 ? 3.940 -2.934 7.858 1.00 98.12 99 SER A C 1
ATOM 741 O O . SER A 1 99 ? 2.868 -3.372 7.449 1.00 98.12 99 SER A O 1
ATOM 743 N N . VAL A 1 100 ? 4.847 -3.726 8.446 1.00 98.31 100 VAL A N 1
ATOM 744 C CA . VAL A 1 100 ? 4.602 -5.133 8.810 1.00 98.31 100 VAL A CA 1
ATOM 745 C C . VAL A 1 100 ? 3.762 -5.180 10.090 1.00 98.31 100 VAL A C 1
ATOM 747 O O . VAL A 1 100 ? 4.210 -5.601 11.153 1.00 98.31 100 VAL A O 1
ATOM 750 N N . ASN A 1 101 ? 2.528 -4.701 9.982 1.00 98.69 101 ASN A N 1
ATOM 751 C CA . ASN A 1 101 ? 1.561 -4.709 11.062 1.00 98.69 101 ASN A CA 1
ATOM 752 C C . ASN A 1 101 ? 0.160 -4.944 10.467 1.00 98.69 101 ASN A C 1
ATOM 754 O O . ASN A 1 101 ? -0.323 -4.092 9.712 1.00 98.69 101 ASN A O 1
ATOM 758 N N . PRO A 1 102 ? -0.502 -6.076 10.774 1.00 98.75 102 PRO A N 1
ATOM 759 C CA . PRO A 1 102 ? -1.814 -6.397 10.210 1.00 98.75 102 PRO A CA 1
ATOM 760 C C . PRO A 1 102 ? -2.895 -5.376 10.594 1.00 98.75 102 PRO A C 1
ATOM 762 O O . PRO A 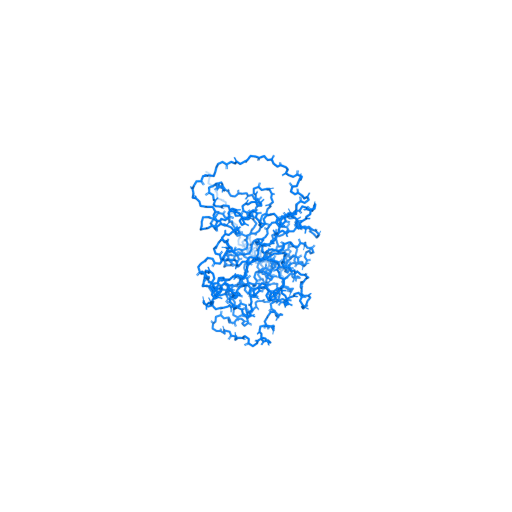1 102 ? -3.864 -5.186 9.858 1.00 98.75 102 PRO A O 1
ATOM 765 N N . ASN A 1 103 ? -2.714 -4.656 11.705 1.00 98.69 103 ASN A N 1
ATOM 766 C CA . ASN A 1 103 ? -3.687 -3.694 12.221 1.00 98.69 103 ASN A CA 1
ATOM 767 C C . ASN A 1 103 ? -3.843 -2.441 11.355 1.00 98.69 103 ASN A C 1
ATOM 769 O O . ASN A 1 103 ? -4.855 -1.749 11.465 1.00 98.69 103 ASN A O 1
ATOM 773 N N . PHE A 1 104 ? -2.933 -2.183 10.409 1.00 98.81 104 PHE A N 1
ATOM 774 C CA . PHE A 1 104 ? -3.195 -1.166 9.391 1.00 98.81 104 PHE A CA 1
ATOM 775 C C . PHE A 1 104 ? -4.453 -1.477 8.566 1.00 98.81 104 PHE A C 1
ATOM 777 O O . PHE A 1 104 ? -5.112 -0.548 8.106 1.00 98.81 104 PHE A O 1
ATOM 784 N N . ALA A 1 105 ? -4.850 -2.745 8.412 1.00 98.81 105 ALA A N 1
ATOM 785 C CA . ALA A 1 105 ? -6.095 -3.087 7.723 1.00 98.81 105 ALA A CA 1
ATOM 786 C C . ALA A 1 105 ? -7.328 -2.474 8.416 1.00 98.81 105 ALA A C 1
ATOM 788 O O . ALA A 1 105 ? -8.249 -2.017 7.741 1.00 98.81 105 ALA A O 1
ATOM 789 N N . ALA A 1 106 ? -7.318 -2.361 9.749 1.00 98.62 106 ALA A N 1
ATOM 790 C CA . ALA A 1 106 ? -8.377 -1.692 10.503 1.00 98.62 106 ALA A CA 1
ATOM 791 C C . ALA A 1 106 ? -8.421 -0.175 10.252 1.00 98.62 106 ALA A C 1
ATOM 793 O O . ALA A 1 106 ? -9.505 0.406 10.175 1.00 98.62 106 ALA A O 1
ATOM 794 N N . VAL A 1 107 ? -7.262 0.462 10.052 1.00 98.56 107 VAL A N 1
ATOM 795 C CA . VAL A 1 107 ? -7.176 1.875 9.640 1.00 98.56 107 VAL A CA 1
ATOM 796 C C . VAL A 1 107 ? -7.810 2.068 8.260 1.00 98.56 107 VAL A C 1
ATOM 798 O O . VAL A 1 107 ? -8.585 2.999 8.045 1.00 98.56 107 VAL A O 1
ATOM 801 N N . LEU A 1 108 ? -7.560 1.141 7.331 1.00 98.75 108 LEU A N 1
ATOM 802 C CA . LEU A 1 108 ? -8.181 1.173 6.007 1.00 98.75 108 LEU A CA 1
ATOM 803 C C . LEU A 1 108 ? -9.704 0.981 6.091 1.00 98.75 108 LEU A C 1
ATOM 805 O O . LEU A 1 108 ? -10.438 1.705 5.419 1.00 98.75 108 LEU A O 1
ATOM 809 N N . VAL A 1 109 ? -10.193 0.075 6.947 1.00 98.75 109 VAL A N 1
ATOM 810 C CA . VAL A 1 109 ? -11.634 -0.065 7.224 1.00 98.75 109 VAL A CA 1
ATOM 811 C C . VAL A 1 109 ? -12.216 1.252 7.744 1.00 98.75 109 VAL A C 1
ATOM 813 O O . VAL A 1 109 ? -13.249 1.690 7.2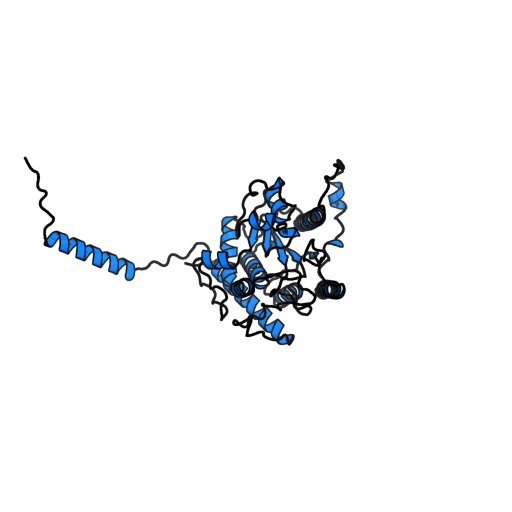42 1.00 98.75 109 VAL A O 1
ATOM 816 N N . GLN A 1 110 ? -11.545 1.917 8.691 1.00 98.00 110 GLN A N 1
ATOM 817 C CA . GLN A 1 110 ? -11.983 3.209 9.227 1.00 98.00 110 GLN A CA 1
ATOM 818 C C . GLN A 1 110 ? -12.167 4.254 8.113 1.00 98.00 110 GLN A C 1
ATOM 820 O O . GLN A 1 110 ? -13.239 4.851 8.008 1.00 98.00 110 GLN A O 1
ATOM 825 N N . TRP A 1 111 ? -11.171 4.435 7.240 1.00 98.50 111 TRP A N 1
ATOM 826 C CA . TRP A 1 111 ? -11.244 5.408 6.141 1.00 98.50 111 TRP A CA 1
ATOM 827 C C . TRP A 1 111 ? -12.299 5.057 5.085 1.00 98.50 111 TRP A C 1
ATOM 829 O O . TRP A 1 111 ? -12.996 5.938 4.581 1.00 98.50 111 TRP A O 1
ATOM 839 N N . LEU A 1 112 ? -12.464 3.773 4.758 1.00 98.69 112 LEU A N 1
ATOM 840 C CA . LEU A 1 112 ? -13.500 3.322 3.821 1.00 98.69 112 LEU A CA 1
ATOM 841 C C . LEU A 1 112 ? -14.913 3.587 4.369 1.00 98.69 112 LEU A C 1
ATOM 843 O O . LEU A 1 112 ? -15.800 4.015 3.624 1.00 98.69 112 LEU A O 1
ATOM 847 N N . LYS A 1 113 ? -15.114 3.391 5.680 1.00 97.69 113 LYS A N 1
ATOM 848 C CA . LYS A 1 113 ? -16.377 3.694 6.371 1.00 97.69 113 LYS A CA 1
ATOM 849 C C . LYS A 1 113 ? -16.632 5.200 6.467 1.00 97.69 113 LYS A C 1
ATOM 851 O O . LYS A 1 113 ? -17.768 5.624 6.256 1.00 97.69 113 LYS A O 1
ATOM 856 N N . GLU A 1 114 ? -15.598 6.010 6.697 1.00 96.56 114 GLU A N 1
ATOM 857 C CA . GLU A 1 114 ? -15.684 7.479 6.666 1.00 96.56 114 GLU A CA 1
ATOM 858 C C . GLU A 1 114 ? -16.168 7.990 5.298 1.00 96.56 114 GLU A C 1
ATOM 860 O O . GLU A 1 114 ? -17.063 8.836 5.221 1.00 96.56 114 GLU A O 1
ATOM 865 N N . LEU A 1 115 ? -15.658 7.395 4.213 1.00 97.75 115 LEU A N 1
ATOM 866 C CA . LEU A 1 115 ? -16.105 7.662 2.842 1.00 97.75 115 LEU A CA 1
ATOM 867 C C . LEU A 1 115 ? -17.464 7.036 2.491 1.00 97.75 115 LEU A C 1
ATOM 869 O O . LEU A 1 115 ? -17.969 7.245 1.387 1.00 97.75 115 LEU A O 1
ATOM 873 N N . ARG A 1 116 ? -18.084 6.304 3.426 1.00 97.62 116 ARG A N 1
ATOM 874 C CA . ARG A 1 116 ? -19.386 5.633 3.272 1.00 97.62 116 ARG A CA 1
ATOM 875 C C . ARG A 1 116 ? -19.428 4.653 2.097 1.00 97.62 116 ARG A C 1
ATOM 877 O O . ARG A 1 116 ? -20.487 4.476 1.492 1.00 97.62 116 ARG A O 1
ATOM 884 N N . ILE A 1 117 ? -18.294 4.024 1.792 1.00 97.88 117 ILE A N 1
ATOM 885 C CA . ILE A 1 117 ? -18.188 2.992 0.758 1.00 97.88 117 ILE A CA 1
ATOM 886 C C . ILE A 1 117 ? -18.847 1.716 1.282 1.00 97.88 117 ILE A C 1
ATOM 888 O O . ILE A 1 117 ? -18.662 1.329 2.440 1.00 97.88 117 ILE A O 1
ATOM 892 N N . LYS A 1 118 ? -19.662 1.089 0.438 1.00 96.81 118 LYS A N 1
ATOM 893 C CA . LYS A 1 118 ? -20.493 -0.064 0.786 1.00 96.81 118 LYS A CA 1
ATOM 894 C C . LYS A 1 118 ? -20.041 -1.310 0.034 1.00 96.81 118 LYS A C 1
ATOM 896 O O . LYS A 1 118 ? -19.336 -1.242 -0.966 1.00 96.81 118 LYS A O 1
ATOM 901 N N . THR A 1 119 ? -20.502 -2.459 0.506 1.00 98.25 119 THR A N 1
ATOM 902 C CA . THR A 1 119 ? -20.367 -3.733 -0.204 1.00 98.25 119 THR A CA 1
ATOM 903 C C . THR A 1 119 ? -20.894 -3.616 -1.637 1.00 98.25 119 THR A C 1
ATOM 905 O O . THR A 1 119 ? -21.977 -3.070 -1.858 1.00 98.25 119 THR A O 1
ATOM 908 N N . GLY A 1 120 ? -20.124 -4.122 -2.599 1.00 97.88 120 GLY A N 1
ATOM 909 C CA . GLY A 1 120 ? -20.401 -4.057 -4.036 1.00 97.88 120 GLY A CA 1
ATOM 910 C C . GLY A 1 120 ? -19.997 -2.745 -4.717 1.00 97.88 120 GLY A C 1
ATOM 911 O O . GLY A 1 120 ? -20.054 -2.664 -5.944 1.00 97.88 120 GLY A O 1
ATOM 912 N N . ASP A 1 121 ? -19.576 -1.716 -3.971 1.00 98.56 121 ASP A N 1
ATOM 913 C CA . ASP A 1 121 ? -19.030 -0.506 -4.588 1.00 98.56 121 ASP A CA 1
ATOM 914 C C . ASP A 1 121 ? -17.689 -0.801 -5.274 1.00 98.56 121 ASP A C 1
ATOM 916 O O . ASP A 1 121 ? -16.900 -1.631 -4.820 1.00 98.56 121 ASP A O 1
ATOM 920 N N . VAL A 1 122 ? -17.412 -0.073 -6.356 1.00 98.62 122 VAL A N 1
ATOM 921 C CA . VAL A 1 122 ? -16.162 -0.187 -7.113 1.00 98.62 122 VAL A CA 1
ATOM 922 C C . VAL A 1 122 ? -15.154 0.850 -6.627 1.00 98.62 122 VAL A C 1
ATOM 924 O O . VAL A 1 122 ? -15.468 2.039 -6.534 1.00 98.62 122 VAL A O 1
ATOM 927 N N . VAL A 1 123 ? -13.919 0.421 -6.372 1.00 98.75 123 VAL A N 1
ATOM 928 C CA . VAL A 1 123 ? -12.807 1.288 -5.956 1.00 98.75 123 VAL A CA 1
ATOM 929 C C . VAL A 1 123 ? -11.608 1.071 -6.874 1.00 98.75 123 VAL A C 1
ATOM 931 O O . VAL A 1 123 ? -11.198 -0.058 -7.133 1.00 98.75 123 VAL A O 1
ATOM 934 N N . ALA A 1 124 ? -11.022 2.157 -7.371 1.00 98.69 124 ALA A N 1
ATOM 935 C CA . ALA A 1 124 ? -9.770 2.096 -8.116 1.00 98.69 124 ALA A CA 1
ATOM 936 C C . ALA A 1 124 ? -8.594 1.995 -7.134 1.00 98.69 124 ALA A C 1
ATOM 938 O O . ALA A 1 124 ? -8.567 2.689 -6.121 1.00 98.69 124 ALA A O 1
ATOM 939 N N . VAL A 1 125 ? -7.610 1.143 -7.418 1.00 98.69 125 VAL A N 1
ATOM 940 C CA . VAL A 1 125 ? -6.501 0.853 -6.502 1.00 98.69 125 VAL A CA 1
ATOM 941 C C . VAL A 1 125 ? -5.172 0.882 -7.252 1.00 98.69 125 VAL A C 1
ATOM 943 O O . VAL A 1 125 ? -4.901 0.039 -8.105 1.00 98.69 125 VAL A O 1
ATOM 946 N N . GLY A 1 126 ? -4.322 1.846 -6.908 1.00 97.56 126 GLY A N 1
ATOM 947 C CA . GLY A 1 126 ? -2.952 1.954 -7.396 1.00 97.56 126 GLY A CA 1
ATOM 948 C C . GLY A 1 126 ? -1.962 1.451 -6.352 1.00 97.56 126 GLY A C 1
ATOM 949 O O . GLY A 1 126 ? -1.832 2.045 -5.281 1.00 97.56 126 GLY A O 1
ATOM 950 N N . VAL A 1 127 ? -1.231 0.382 -6.669 1.00 96.44 127 VAL A N 1
ATOM 951 C CA . VAL A 1 127 ? -0.222 -0.206 -5.770 1.00 96.44 127 VAL A CA 1
ATOM 952 C C . VAL A 1 127 ? 1.132 -0.339 -6.456 1.00 96.44 127 VAL A C 1
ATOM 954 O O . VAL A 1 127 ? 1.254 -0.308 -7.679 1.00 96.44 127 VAL A O 1
ATOM 957 N N . SER A 1 128 ? 2.184 -0.499 -5.659 1.00 92.94 128 SER A N 1
ATOM 958 C CA . SER A 1 128 ? 3.528 -0.804 -6.156 1.00 92.94 128 SER A CA 1
ATOM 959 C C . SER A 1 128 ? 4.206 -1.841 -5.273 1.00 92.94 128 SER A C 1
ATOM 961 O O . SER A 1 128 ? 3.777 -2.080 -4.143 1.00 92.94 128 SER A O 1
ATOM 963 N N . GLY A 1 129 ? 5.341 -2.373 -5.728 1.00 94.06 129 GLY A N 1
ATOM 964 C CA . GLY A 1 129 ? 6.190 -3.216 -4.888 1.00 94.06 129 GLY A CA 1
ATOM 965 C C . GLY A 1 129 ? 6.845 -2.497 -3.705 1.00 94.06 129 GLY A C 1
ATOM 966 O O . GLY A 1 129 ? 7.550 -3.126 -2.928 1.00 94.06 129 GLY A O 1
ATOM 967 N N . SER A 1 130 ? 6.647 -1.189 -3.517 1.00 94.38 130 SER A N 1
ATOM 968 C CA . SER A 1 130 ? 7.325 -0.458 -2.441 1.00 94.38 130 SER A CA 1
ATOM 969 C C . SER A 1 130 ? 6.839 -0.845 -1.042 1.00 94.38 130 SER A C 1
ATOM 971 O O . SER A 1 130 ? 7.660 -0.884 -0.131 1.00 94.38 130 SER A O 1
ATOM 973 N N . PHE A 1 131 ? 5.544 -1.090 -0.838 1.00 96.56 131 PHE A N 1
ATOM 974 C CA . PHE A 1 131 ? 4.975 -1.414 0.478 1.00 96.56 131 PHE A CA 1
ATOM 975 C C . PHE A 1 131 ? 4.063 -2.648 0.381 1.00 96.56 131 PHE A C 1
ATOM 977 O O . PHE A 1 131 ? 2.843 -2.506 0.442 1.00 96.56 131 PHE A O 1
ATOM 984 N N . PRO A 1 132 ? 4.629 -3.858 0.217 1.00 97.88 132 PRO A N 1
ATOM 985 C CA . PRO A 1 132 ? 3.828 -5.068 0.037 1.00 97.88 132 PRO A CA 1
ATOM 986 C C . PRO A 1 132 ? 2.896 -5.340 1.232 1.00 97.88 132 PRO A C 1
ATOM 988 O O . PRO A 1 132 ? 1.738 -5.689 1.026 1.00 97.88 132 PRO A O 1
ATOM 991 N N . SER A 1 133 ? 3.335 -5.065 2.465 1.00 98.25 133 SER A N 1
ATOM 992 C CA . SER A 1 133 ? 2.494 -5.187 3.665 1.00 98.25 133 SER A CA 1
ATOM 993 C C . SER A 1 133 ? 1.293 -4.231 3.655 1.00 98.25 133 SER A C 1
ATOM 995 O O . SER A 1 133 ? 0.198 -4.605 4.064 1.00 98.25 133 SER A O 1
ATOM 997 N N . MET A 1 134 ? 1.449 -3.017 3.111 1.00 98.56 134 MET A N 1
ATOM 998 C CA . MET A 1 134 ? 0.317 -2.096 2.961 1.00 98.56 134 MET A CA 1
ATOM 999 C C . MET A 1 134 ? -0.632 -2.495 1.839 1.00 98.56 134 MET A C 1
ATOM 1001 O O . MET A 1 134 ? -1.835 -2.276 1.962 1.00 98.56 134 MET A O 1
ATOM 1005 N N . ASN A 1 135 ? -0.124 -3.098 0.764 1.00 98.75 135 ASN A N 1
ATOM 1006 C CA . ASN A 1 135 ? -0.993 -3.655 -0.267 1.00 98.75 135 ASN A CA 1
ATOM 1007 C C . ASN A 1 135 ? -1.869 -4.776 0.322 1.00 98.75 135 ASN A C 1
ATOM 1009 O O . ASN A 1 135 ? -3.068 -4.804 0.063 1.00 98.75 135 ASN A O 1
ATOM 1013 N N . ILE A 1 136 ? -1.293 -5.636 1.175 1.00 98.88 136 ILE A N 1
ATOM 1014 C CA . ILE A 1 136 ? -2.030 -6.661 1.931 1.00 98.88 136 ILE A CA 1
ATOM 1015 C C . ILE A 1 136 ? -3.112 -6.028 2.813 1.00 98.88 136 ILE A C 1
ATOM 1017 O O . ILE A 1 136 ? -4.262 -6.457 2.760 1.00 98.88 136 ILE A O 1
ATOM 1021 N N . ALA A 1 137 ? -2.782 -4.985 3.580 1.00 98.88 137 ALA A N 1
ATOM 1022 C CA . ALA A 1 137 ? -3.753 -4.299 4.434 1.00 98.88 137 ALA A CA 1
ATOM 1023 C C . ALA A 1 137 ? -4.922 -3.691 3.633 1.00 98.88 137 ALA A C 1
ATOM 1025 O O . ALA A 1 137 ? -6.080 -3.834 4.026 1.00 98.88 137 ALA A O 1
ATOM 1026 N N . VAL A 1 138 ? -4.635 -3.068 2.481 1.00 98.88 138 VAL A N 1
ATOM 1027 C CA . VAL A 1 138 ? -5.667 -2.561 1.562 1.00 98.88 138 VAL A CA 1
ATOM 1028 C C . VAL A 1 138 ? -6.538 -3.700 1.040 1.00 98.88 138 VAL A C 1
ATOM 1030 O O . VAL A 1 138 ? -7.760 -3.599 1.093 1.00 98.88 138 VAL A O 1
ATOM 1033 N N . TYR A 1 139 ? -5.940 -4.796 0.566 1.00 98.88 139 TYR A N 1
ATOM 1034 C CA . TYR A 1 139 ? -6.704 -5.918 0.012 1.00 98.88 139 TYR A CA 1
ATOM 1035 C C . TYR A 1 139 ? -7.576 -6.586 1.074 1.00 98.88 139 TYR A C 1
ATOM 1037 O O . TYR A 1 139 ? -8.725 -6.900 0.783 1.00 98.88 139 TYR A O 1
ATOM 1045 N N . SER A 1 140 ? -7.073 -6.709 2.304 1.00 98.94 140 SER A N 1
ATOM 1046 C CA . SER A 1 140 ? -7.813 -7.265 3.442 1.00 98.94 140 SER A CA 1
ATOM 1047 C C . SER A 1 140 ? -9.033 -6.416 3.784 1.00 98.94 140 SER A C 1
ATOM 1049 O O . SER A 1 140 ? -10.141 -6.935 3.863 1.00 98.94 140 SER A O 1
ATOM 1051 N N . ALA A 1 141 ? -8.864 -5.095 3.896 1.00 98.88 141 ALA A N 1
ATOM 1052 C CA . ALA A 1 141 ? -9.979 -4.191 4.173 1.00 98.88 141 ALA A CA 1
ATOM 1053 C C . ALA A 1 141 ? -11.041 -4.215 3.060 1.00 98.88 141 ALA A C 1
ATOM 1055 O O . ALA A 1 141 ? -12.235 -4.238 3.345 1.00 98.88 141 ALA A O 1
ATOM 1056 N N . LEU A 1 142 ? -10.620 -4.238 1.791 1.00 98.88 142 LEU A N 1
ATOM 1057 C CA . LEU A 1 142 ? -11.548 -4.317 0.659 1.00 98.88 142 LEU A CA 1
ATOM 1058 C C . LEU A 1 142 ? -12.276 -5.666 0.614 1.00 98.88 142 LEU A C 1
ATOM 1060 O O . LEU A 1 142 ? -13.477 -5.692 0.359 1.00 98.88 142 LEU A O 1
ATOM 1064 N N . HIS A 1 143 ? -11.565 -6.764 0.893 1.00 98.75 143 HIS A N 1
ATOM 1065 C CA . HIS A 1 143 ? -12.122 -8.115 0.909 1.00 98.75 143 HIS A CA 1
ATOM 1066 C C . HIS A 1 143 ? -13.200 -8.284 1.977 1.00 98.75 143 HIS A C 1
ATOM 1068 O O . HIS A 1 143 ? -14.327 -8.643 1.643 1.00 98.75 143 HIS A O 1
ATOM 1074 N N . GLU A 1 144 ? -12.897 -7.934 3.228 1.00 98.62 144 GLU A N 1
ATOM 1075 C CA . GLU A 1 144 ? -13.839 -8.098 4.343 1.00 98.62 144 GLU A CA 1
ATOM 1076 C C . GLU A 1 144 ? -15.060 -7.178 4.241 1.00 98.62 144 GLU A C 1
ATOM 1078 O O . GLU A 1 144 ? -16.140 -7.498 4.734 1.00 98.62 144 GLU A O 1
ATOM 1083 N N . LEU A 1 145 ? -14.924 -6.032 3.567 1.00 98.69 145 LEU A N 1
ATOM 1084 C CA . LEU A 1 145 ? -16.051 -5.138 3.293 1.00 98.69 145 LEU A CA 1
ATOM 1085 C C . LEU A 1 145 ? -16.829 -5.512 2.019 1.00 98.69 145 LEU A C 1
ATOM 1087 O O . LEU A 1 145 ? -17.864 -4.899 1.733 1.00 98.69 145 LEU A O 1
ATOM 1091 N N . GLY A 1 146 ? -16.356 -6.502 1.255 1.00 98.38 146 GLY A N 1
ATOM 1092 C CA . GLY A 1 146 ? -16.933 -6.914 -0.024 1.00 98.38 146 GLY A CA 1
ATOM 1093 C C . GLY A 1 146 ? -16.943 -5.791 -1.065 1.00 98.38 146 GLY A C 1
ATOM 1094 O O . GLY A 1 146 ? -17.911 -5.648 -1.808 1.00 98.38 146 GLY A O 1
ATOM 1095 N N . ILE A 1 147 ? -15.908 -4.950 -1.072 1.00 98.69 147 ILE A N 1
ATOM 1096 C CA . ILE A 1 147 ? -15.712 -3.858 -2.034 1.00 98.69 147 ILE A CA 1
ATOM 1097 C C . ILE A 1 147 ? -14.968 -4.416 -3.247 1.00 98.69 147 ILE A C 1
ATOM 1099 O O . ILE A 1 147 ? -14.046 -5.212 -3.092 1.00 98.69 147 ILE A O 1
ATOM 1103 N N . GLU A 1 148 ? -15.338 -3.991 -4.453 1.00 98.31 148 GLU A N 1
ATOM 1104 C CA . GLU A 1 148 ? -14.753 -4.494 -5.696 1.00 98.31 148 GLU A CA 1
ATOM 1105 C C . GLU A 1 148 ? -13.574 -3.624 -6.164 1.00 98.31 148 GLU A C 1
ATOM 1107 O O . GLU A 1 148 ? -13.779 -2.492 -6.621 1.00 98.31 148 GLU A O 1
ATOM 1112 N N . PRO A 1 149 ? -12.321 -4.115 -6.099 1.00 98.62 149 PRO A N 1
ATOM 1113 C CA . PRO A 1 149 ? -11.179 -3.330 -6.531 1.00 98.62 149 PRO A CA 1
ATOM 1114 C C . PRO A 1 149 ? -10.893 -3.486 -8.029 1.00 98.62 149 PRO A C 1
ATOM 1116 O O . PRO A 1 149 ? -10.851 -4.592 -8.567 1.00 98.62 149 PRO A O 1
ATOM 1119 N N . ILE A 1 150 ? -10.576 -2.375 -8.695 1.00 98.69 150 ILE A N 1
ATOM 1120 C CA . ILE A 1 150 ? -9.880 -2.371 -9.988 1.00 98.69 150 ILE A CA 1
ATOM 1121 C C . ILE A 1 150 ? -8.436 -1.983 -9.705 1.00 98.69 150 ILE A C 1
ATOM 1123 O O . ILE A 1 150 ? -8.176 -0.859 -9.288 1.00 98.69 150 ILE A O 1
ATOM 1127 N N . ILE A 1 151 ? -7.499 -2.908 -9.905 1.00 98.62 151 ILE A N 1
ATOM 1128 C CA . ILE A 1 151 ? -6.120 -2.762 -9.424 1.00 98.62 151 ILE A CA 1
ATOM 1129 C C . ILE A 1 151 ? -5.162 -2.538 -10.591 1.00 98.62 151 ILE A C 1
ATOM 1131 O O . ILE A 1 151 ? -5.094 -3.368 -11.499 1.00 98.62 151 ILE A O 1
ATOM 1135 N N . ILE A 1 152 ? -4.362 -1.474 -10.531 1.00 97.88 152 ILE A N 1
ATOM 1136 C CA . ILE A 1 152 ? -3.195 -1.292 -11.401 1.00 97.88 152 ILE A CA 1
ATOM 1137 C C . ILE A 1 152 ? -1.932 -1.298 -10.541 1.00 97.88 152 ILE A C 1
ATOM 1139 O O . ILE A 1 152 ? -1.754 -0.454 -9.656 1.00 97.88 152 ILE A O 1
ATOM 1143 N N . SER A 1 153 ? -1.037 -2.240 -10.832 1.00 95.88 153 SER A N 1
ATOM 1144 C CA . SER A 1 153 ? 0.225 -2.409 -10.111 1.00 95.88 153 SER A CA 1
ATOM 1145 C C . SER A 1 153 ? 1.404 -1.752 -10.828 1.00 95.88 153 SER A C 1
ATOM 1147 O O . SER A 1 153 ? 1.416 -1.578 -12.042 1.00 95.88 153 SER A O 1
ATOM 1149 N N . SER A 1 154 ? 2.443 -1.428 -10.068 1.00 94.19 154 SER A N 1
ATOM 1150 C CA . SER A 1 154 ? 3.771 -1.105 -10.591 1.00 94.19 154 SER A CA 1
ATOM 1151 C C . SER A 1 154 ? 4.789 -2.127 -10.105 1.00 94.19 154 SER A C 1
ATOM 1153 O O . SER A 1 154 ? 4.885 -2.395 -8.904 1.00 94.19 154 SER A O 1
ATOM 1155 N N . THR A 1 155 ? 5.562 -2.677 -11.041 1.00 94.00 155 THR A N 1
ATOM 1156 C CA . THR A 1 155 ? 6.409 -3.852 -10.789 1.00 94.00 155 THR A CA 1
ATOM 1157 C C . THR A 1 155 ? 7.660 -3.524 -9.972 1.00 94.00 155 THR A C 1
ATOM 1159 O O . THR A 1 155 ? 8.033 -4.287 -9.083 1.00 94.00 155 THR A O 1
ATOM 1162 N N . ALA A 1 156 ? 8.318 -2.394 -10.247 1.00 94.00 156 ALA A N 1
ATOM 1163 C CA . ALA A 1 156 ? 9.493 -1.975 -9.494 1.00 94.00 156 ALA A CA 1
ATOM 1164 C C . ALA A 1 156 ? 9.150 -1.560 -8.055 1.00 94.00 156 ALA A C 1
ATOM 1166 O O . ALA A 1 156 ? 8.027 -1.161 -7.731 1.00 94.00 156 ALA A O 1
ATOM 1167 N N . ALA A 1 157 ? 10.160 -1.610 -7.191 1.00 94.62 157 ALA A N 1
ATOM 1168 C CA . ALA A 1 157 ? 10.021 -1.335 -5.769 1.00 94.62 157 ALA A CA 1
ATOM 1169 C C . ALA A 1 157 ? 11.137 -0.411 -5.271 1.00 94.62 157 ALA A C 1
ATOM 1171 O O . ALA A 1 157 ? 12.268 -0.449 -5.760 1.00 94.62 157 ALA A O 1
ATOM 1172 N N . SER A 1 158 ? 10.842 0.415 -4.265 1.00 94.25 158 SER A N 1
ATOM 1173 C CA . SER A 1 158 ? 11.871 1.182 -3.556 1.00 94.25 158 SER A CA 1
ATOM 1174 C C . SER A 1 158 ? 12.824 0.267 -2.777 1.00 94.25 158 SER A C 1
ATOM 1176 O O . SER A 1 158 ? 12.576 -0.933 -2.626 1.00 94.25 158 SER A O 1
ATOM 1178 N N . GLN A 1 159 ? 13.886 0.840 -2.201 1.00 96.31 159 GLN A N 1
ATOM 1179 C CA . GLN A 1 159 ? 14.685 0.142 -1.186 1.00 96.31 159 GLN A CA 1
ATOM 1180 C C . GLN A 1 159 ? 13.763 -0.495 -0.144 1.00 96.31 159 GLN A C 1
ATOM 1182 O O . GLN A 1 159 ? 12.743 0.109 0.227 1.00 96.31 159 GLN A O 1
ATOM 1187 N N . TRP A 1 160 ? 14.130 -1.702 0.288 1.00 97.25 160 TRP A N 1
ATOM 1188 C CA . TRP A 1 160 ? 13.443 -2.473 1.324 1.00 97.25 160 TRP A CA 1
ATOM 1189 C C . TRP A 1 160 ? 12.019 -2.945 0.980 1.00 97.25 160 TRP A C 1
ATOM 1191 O O . TRP A 1 160 ? 11.411 -3.628 1.795 1.00 97.25 160 TRP A O 1
ATOM 1201 N N . GLY A 1 161 ? 11.472 -2.602 -0.194 1.00 96.69 161 GLY A N 1
ATOM 1202 C CA . GLY A 1 161 ? 10.196 -3.147 -0.677 1.00 96.69 161 GLY A CA 1
ATOM 1203 C C . GLY A 1 161 ? 10.350 -4.546 -1.283 1.00 96.69 161 GLY A C 1
ATOM 1204 O O . GLY A 1 161 ? 11.383 -5.185 -1.123 1.00 96.69 161 GLY A O 1
ATOM 1205 N N . ALA A 1 162 ? 9.366 -4.995 -2.061 1.00 97.00 162 ALA A N 1
ATOM 1206 C CA . ALA A 1 162 ? 9.394 -6.230 -2.851 1.00 97.00 162 ALA A CA 1
ATOM 1207 C C . ALA A 1 162 ? 10.337 -6.113 -4.069 1.00 97.00 162 ALA A C 1
ATOM 1209 O O . ALA A 1 162 ? 9.917 -6.190 -5.224 1.00 97.00 162 ALA A O 1
ATOM 1210 N N . ASN A 1 163 ? 11.618 -5.850 -3.803 1.00 96.62 163 ASN A N 1
ATOM 1211 C CA . ASN A 1 163 ? 12.650 -5.590 -4.802 1.00 96.62 163 ASN A CA 1
ATOM 1212 C C . ASN A 1 163 ? 13.544 -6.808 -5.087 1.00 96.62 163 ASN A C 1
ATOM 1214 O O . ASN A 1 163 ? 14.596 -6.661 -5.699 1.00 96.62 163 ASN A O 1
ATOM 1218 N N . ASP A 1 164 ? 13.139 -8.016 -4.697 1.00 96.75 164 ASP A N 1
ATOM 1219 C CA . ASP A 1 164 ? 13.775 -9.234 -5.196 1.00 96.75 164 ASP A CA 1
ATOM 1220 C C . ASP A 1 164 ? 13.205 -9.567 -6.590 1.00 96.75 164 ASP A C 1
ATOM 1222 O O . ASP A 1 164 ? 12.001 -9.809 -6.711 1.00 96.75 164 ASP A O 1
ATOM 1226 N N . PRO A 1 165 ? 14.019 -9.613 -7.665 1.00 96.31 165 PRO A N 1
ATOM 1227 C CA . PRO A 1 165 ? 13.540 -9.958 -9.004 1.00 96.31 165 PRO A CA 1
ATOM 1228 C C . PRO A 1 165 ? 12.837 -11.316 -9.114 1.00 96.31 165 PRO A C 1
ATOM 1230 O O . PRO A 1 165 ? 12.090 -11.523 -10.073 1.00 96.31 165 PRO A O 1
ATOM 1233 N N . ASN A 1 166 ? 13.080 -12.233 -8.171 1.00 96.00 166 ASN A N 1
ATOM 1234 C CA . ASN A 1 166 ? 12.485 -13.570 -8.133 1.00 96.00 166 ASN A CA 1
ATOM 1235 C C . ASN A 1 166 ? 11.197 -13.637 -7.293 1.00 96.00 166 ASN A C 1
ATOM 1237 O O . ASN A 1 166 ? 10.543 -14.686 -7.266 1.00 96.00 166 ASN A O 1
ATOM 1241 N N . PHE A 1 167 ? 10.854 -12.550 -6.593 1.00 97.75 167 PHE A N 1
ATOM 1242 C CA . PHE A 1 167 ? 9.668 -12.457 -5.746 1.00 97.75 167 PHE A CA 1
ATOM 1243 C C . PHE A 1 167 ? 9.209 -11.000 -5.590 1.00 97.75 167 PHE A C 1
ATOM 1245 O O . PHE A 1 167 ? 9.385 -10.358 -4.553 1.00 97.75 167 PHE A O 1
ATOM 1252 N N . THR A 1 168 ? 8.653 -10.465 -6.675 1.00 98.06 168 THR A N 1
ATOM 1253 C CA . THR A 1 168 ? 8.078 -9.119 -6.737 1.00 98.06 168 THR A CA 1
ATOM 1254 C C . THR A 1 168 ? 6.674 -9.106 -6.136 1.00 98.06 168 THR A C 1
ATOM 1256 O O . THR A 1 168 ? 6.090 -10.151 -5.842 1.00 98.06 168 THR A O 1
ATOM 1259 N N . TRP A 1 169 ? 6.078 -7.917 -6.016 1.00 97.88 169 TRP A N 1
ATOM 1260 C CA . TRP A 1 169 ? 4.676 -7.808 -5.608 1.00 97.88 169 TRP A CA 1
ATOM 1261 C C . TRP A 1 169 ? 3.720 -8.592 -6.518 1.00 97.88 169 TRP A C 1
ATOM 1263 O O . TRP A 1 169 ? 2.752 -9.155 -6.025 1.00 97.88 169 TRP A O 1
ATOM 1273 N N . LEU A 1 170 ? 4.007 -8.693 -7.819 1.00 98.19 170 LEU A N 1
ATOM 1274 C CA . LEU A 1 170 ? 3.157 -9.458 -8.735 1.00 98.19 170 LEU A CA 1
ATOM 1275 C C . LEU A 1 170 ? 3.158 -10.955 -8.381 1.00 98.19 170 LEU A C 1
ATOM 1277 O O . LEU A 1 170 ? 2.110 -11.594 -8.431 1.00 98.19 170 LEU A O 1
ATOM 1281 N N . ASP A 1 171 ? 4.303 -11.496 -7.946 1.00 98.56 171 ASP A N 1
ATOM 1282 C CA . ASP A 1 171 ? 4.373 -12.879 -7.463 1.00 98.56 171 ASP A CA 1
ATOM 1283 C C . ASP A 1 171 ? 3.633 -13.054 -6.137 1.00 98.56 171 ASP A C 1
ATOM 1285 O O . ASP A 1 171 ? 2.994 -14.082 -5.925 1.00 98.56 171 ASP A O 1
ATOM 1289 N N . MET A 1 172 ? 3.726 -12.066 -5.241 1.00 98.62 172 MET A N 1
ATOM 1290 C CA . MET A 1 172 ? 3.008 -12.069 -3.965 1.00 98.62 172 MET A CA 1
ATOM 1291 C C . MET A 1 172 ? 1.490 -12.032 -4.194 1.00 98.62 172 MET A C 1
ATOM 1293 O O . MET A 1 172 ? 0.770 -12.845 -3.621 1.00 98.62 172 MET A O 1
ATOM 1297 N N . GLU A 1 173 ? 1.006 -11.172 -5.095 1.00 98.38 173 GLU A N 1
ATOM 1298 C CA . GLU A 1 173 ? -0.400 -11.128 -5.518 1.00 98.38 173 GLU A CA 1
ATOM 1299 C C . GLU A 1 173 ? -0.849 -12.489 -6.079 1.00 98.38 173 GLU A C 1
ATOM 1301 O O . GLU A 1 173 ? -1.890 -13.019 -5.686 1.00 98.38 173 GLU A O 1
ATOM 1306 N N . ALA A 1 174 ? -0.043 -13.108 -6.949 1.00 98.50 174 ALA A N 1
ATOM 1307 C CA . ALA A 1 174 ? -0.346 -14.426 -7.503 1.00 98.50 174 ALA A CA 1
ATOM 1308 C C . ALA A 1 174 ? -0.370 -15.535 -6.436 1.00 98.50 174 ALA A C 1
ATOM 1310 O O . ALA A 1 174 ? -1.212 -16.432 -6.510 1.00 98.50 174 ALA A O 1
ATOM 1311 N N . VAL A 1 175 ? 0.520 -15.478 -5.437 1.00 98.62 175 VAL A N 1
ATOM 1312 C CA . VAL A 1 175 ? 0.527 -16.399 -4.289 1.00 98.62 175 VAL A CA 1
ATOM 1313 C C . VAL A 1 175 ? -0.746 -16.239 -3.462 1.00 98.62 175 VAL A C 1
ATOM 1315 O O . VAL A 1 175 ? -1.424 -17.236 -3.222 1.00 98.62 175 VAL A O 1
ATOM 1318 N N . LEU A 1 176 ? -1.106 -15.011 -3.081 1.00 98.69 176 LEU A N 1
ATOM 1319 C CA . LEU A 1 176 ? -2.317 -14.734 -2.297 1.00 98.69 176 LEU A CA 1
ATOM 1320 C C . LEU A 1 176 ? -3.574 -15.219 -3.025 1.00 98.69 176 LEU A C 1
ATOM 1322 O O . LEU A 1 176 ? -4.433 -15.855 -2.416 1.00 98.69 176 LEU A O 1
ATOM 1326 N N . ARG A 1 177 ? -3.638 -15.013 -4.348 1.00 98.25 177 ARG A N 1
ATOM 1327 C CA . ARG A 1 177 ? -4.727 -15.532 -5.184 1.00 98.25 177 ARG A CA 1
ATOM 1328 C C . ARG A 1 177 ? -4.759 -17.053 -5.240 1.00 98.25 177 ARG A C 1
ATOM 1330 O O . ARG A 1 177 ? -5.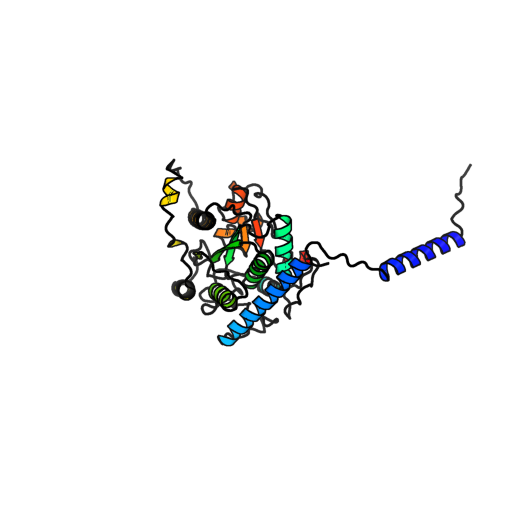820 -17.653 -5.093 1.00 98.25 177 ARG A O 1
ATOM 1337 N N . LYS A 1 178 ? -3.606 -17.695 -5.439 1.00 98.12 178 LYS A N 1
ATOM 1338 C CA . LYS A 1 178 ? -3.499 -19.162 -5.489 1.00 98.12 178 LYS A CA 1
ATOM 1339 C C . LYS A 1 178 ? -3.925 -19.816 -4.172 1.00 98.12 178 LYS A C 1
ATOM 1341 O O . LYS A 1 178 ? -4.517 -20.888 -4.202 1.00 98.12 178 LYS A O 1
ATOM 1346 N N . HIS A 1 179 ? -3.621 -19.175 -3.046 1.00 98.31 179 HIS A N 1
ATOM 1347 C CA . HIS A 1 179 ? -4.016 -19.617 -1.708 1.00 98.31 179 HIS A CA 1
ATOM 1348 C C . HIS A 1 179 ? -5.433 -19.178 -1.311 1.00 98.31 179 HIS A C 1
ATOM 1350 O O . HIS A 1 179 ? -5.850 -19.462 -0.198 1.00 98.31 179 HIS A O 1
ATOM 1356 N N . GLN A 1 180 ? -6.176 -18.530 -2.216 1.00 97.88 180 GLN A N 1
ATOM 1357 C CA . GLN A 1 180 ? -7.556 -18.081 -2.007 1.00 97.88 180 GLN A CA 1
ATOM 1358 C C . GLN A 1 180 ? -7.735 -17.084 -0.853 1.00 97.88 180 GLN A C 1
ATOM 1360 O O . GLN A 1 180 ? -8.855 -16.892 -0.396 1.00 97.88 180 GLN A O 1
ATOM 1365 N N . VAL A 1 181 ? -6.660 -16.399 -0.445 1.00 98.12 181 VAL A N 1
ATOM 1366 C CA . VAL A 1 181 ? -6.735 -15.310 0.542 1.00 98.12 181 VAL A CA 1
ATOM 1367 C C . VAL A 1 181 ? -7.507 -14.132 -0.050 1.00 98.12 181 VAL A C 1
ATOM 1369 O O . VAL A 1 181 ? -8.383 -13.564 0.586 1.00 98.12 181 VAL A O 1
ATOM 1372 N N . PHE A 1 182 ? -7.221 -13.800 -1.315 1.00 97.00 182 PHE A N 1
ATOM 1373 C CA . PHE A 1 182 ? -7.966 -12.802 -2.081 1.00 97.00 182 PHE A CA 1
ATOM 1374 C C . PHE A 1 182 ? -8.233 -13.306 -3.501 1.00 97.00 182 PHE A C 1
ATOM 1376 O O . PHE A 1 182 ? -7.347 -13.906 -4.105 1.00 97.00 182 PHE A O 1
ATOM 1383 N N . PRO A 1 183 ? -9.380 -12.991 -4.120 1.00 96.81 183 PRO A N 1
ATOM 1384 C CA . PRO A 1 183 ? -9.636 -13.333 -5.521 1.00 96.81 183 PRO A CA 1
ATOM 1385 C C . PRO A 1 183 ? -8.971 -12.361 -6.517 1.00 96.81 183 PRO A C 1
ATOM 1387 O O . PRO A 1 183 ? -9.246 -12.411 -7.715 1.00 96.81 183 PRO A O 1
ATOM 1390 N N . TYR A 1 184 ? -8.128 -11.441 -6.046 1.00 97.62 184 TYR A N 1
ATOM 1391 C CA . TYR A 1 184 ? -7.682 -10.290 -6.825 1.00 97.62 184 TYR A CA 1
ATOM 1392 C C . TYR A 1 184 ? -6.547 -10.609 -7.810 1.00 97.62 184 TYR A C 1
ATOM 1394 O O . TYR A 1 184 ? -5.652 -11.420 -7.560 1.00 97.62 184 TYR A O 1
ATOM 1402 N N . LYS A 1 185 ? -6.585 -9.928 -8.958 1.00 96.94 185 LYS A N 1
ATOM 1403 C CA . LYS A 1 185 ? -5.504 -9.861 -9.946 1.00 96.94 185 LYS A CA 1
ATOM 1404 C C . LYS A 1 185 ? -5.467 -8.445 -10.505 1.00 96.94 185 LYS A C 1
ATOM 1406 O O . LYS A 1 185 ? -6.515 -7.911 -10.871 1.00 96.94 185 LYS A O 1
ATOM 1411 N N . SER A 1 186 ? -4.281 -7.858 -10.604 1.00 98.31 186 SER A N 1
ATOM 1412 C CA . SER A 1 186 ? -4.119 -6.564 -11.263 1.00 98.31 186 SER A CA 1
ATOM 1413 C C . SER A 1 186 ? -4.610 -6.631 -12.714 1.00 98.31 186 SER A C 1
ATOM 1415 O O . SER A 1 186 ? -4.263 -7.550 -13.457 1.00 98.31 186 SER A O 1
ATOM 1417 N N . VAL A 1 187 ? -5.423 -5.655 -13.130 1.00 97.81 187 VAL A N 1
ATOM 1418 C CA . VAL A 1 187 ? -5.971 -5.581 -14.500 1.00 97.81 187 VAL A CA 1
ATOM 1419 C C . VAL A 1 187 ? -4.942 -5.079 -15.510 1.00 97.81 187 VAL A C 1
ATOM 1421 O O . VAL A 1 187 ? -5.096 -5.311 -16.709 1.00 97.81 187 VAL A O 1
ATOM 1424 N N . ALA A 1 188 ? -3.919 -4.385 -15.015 1.00 96.88 188 ALA A N 1
ATOM 1425 C CA . ALA A 1 188 ? -2.786 -3.875 -15.765 1.00 96.88 188 ALA A CA 1
ATOM 1426 C C . ALA A 1 188 ? -1.582 -3.694 -14.831 1.00 96.88 188 ALA A C 1
ATOM 1428 O O . ALA A 1 188 ? -1.738 -3.544 -13.613 1.00 96.88 188 ALA A O 1
ATOM 1429 N N . THR A 1 189 ? -0.382 -3.655 -15.402 1.00 95.44 189 THR A N 1
ATOM 1430 C CA . THR A 1 189 ? 0.842 -3.339 -14.664 1.00 95.44 189 THR A CA 1
ATOM 1431 C C . THR A 1 189 ? 1.793 -2.464 -15.470 1.00 95.44 189 THR A C 1
ATOM 1433 O O . THR A 1 189 ? 1.872 -2.583 -16.689 1.00 95.44 189 THR A O 1
ATOM 1436 N N . SER A 1 190 ? 2.538 -1.596 -14.789 1.00 93.62 190 SER A N 1
ATOM 1437 C CA . SER A 1 190 ? 3.653 -0.836 -15.362 1.00 93.62 190 SER A CA 1
ATOM 1438 C C . SER A 1 190 ? 5.006 -1.381 -14.889 1.00 93.62 190 SER A C 1
ATOM 1440 O O . SER A 1 190 ? 5.095 -2.174 -13.939 1.00 93.62 190 SER A O 1
ATOM 1442 N N . LEU A 1 191 ? 6.103 -0.911 -15.494 1.00 92.19 191 LEU A N 1
ATOM 1443 C CA . LEU A 1 191 ? 7.438 -1.180 -14.949 1.00 92.19 191 LEU A CA 1
ATOM 1444 C C . LEU A 1 191 ? 7.622 -0.460 -13.607 1.00 92.19 191 LEU A C 1
ATOM 1446 O O . LEU A 1 191 ? 8.324 -0.962 -12.731 1.00 92.19 191 LEU A O 1
ATOM 1450 N N . GLY A 1 192 ? 6.953 0.676 -13.407 1.00 88.44 192 GLY A N 1
ATOM 1451 C CA . GLY A 1 192 ? 7.076 1.505 -12.214 1.00 88.4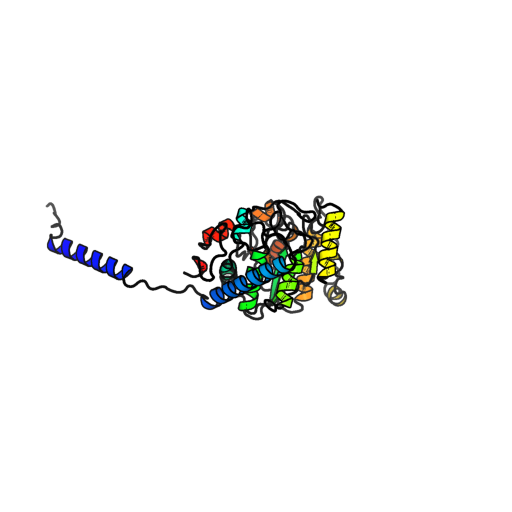4 192 GLY A CA 1
ATOM 1452 C C . GLY A 1 192 ? 8.296 2.421 -12.276 1.00 88.44 192 GLY A C 1
ATOM 1453 O O . GLY A 1 192 ? 8.806 2.748 -13.341 1.00 88.44 192 GLY A O 1
ATOM 1454 N N . GLY A 1 193 ? 8.791 2.852 -11.117 1.00 81.56 193 GLY A N 1
ATOM 1455 C CA . GLY A 1 193 ? 9.881 3.826 -11.047 1.00 81.56 193 GLY A CA 1
ATOM 1456 C C . GLY A 1 193 ? 9.466 5.229 -11.496 1.00 81.56 193 GLY A C 1
ATOM 1457 O O . GLY A 1 193 ? 8.328 5.647 -11.280 1.00 81.56 193 GLY A O 1
ATOM 1458 N N . VAL A 1 194 ? 10.413 6.002 -12.028 1.00 76.06 194 VAL A N 1
ATOM 1459 C CA . VAL A 1 194 ? 10.124 7.355 -12.525 1.00 76.06 194 VAL A CA 1
ATOM 1460 C C . VAL A 1 194 ? 9.411 7.244 -13.876 1.00 76.06 194 VAL A C 1
ATOM 1462 O O . VAL A 1 194 ? 9.935 6.579 -14.772 1.00 76.06 194 VAL A O 1
ATOM 1465 N N . GLY A 1 195 ? 8.230 7.865 -13.986 1.00 73.88 195 GLY A N 1
ATOM 1466 C CA . GLY A 1 195 ? 7.415 7.902 -15.207 1.00 73.88 195 GLY A CA 1
ATOM 1467 C C . GLY A 1 195 ? 6.813 6.560 -15.627 1.00 73.88 195 GLY A C 1
ATOM 1468 O O . GLY A 1 195 ? 6.542 6.363 -16.801 1.00 73.88 195 GLY A O 1
ATOM 1469 N N . ASP A 1 196 ? 6.687 5.592 -14.710 1.00 81.62 196 ASP A N 1
ATOM 1470 C CA . ASP A 1 196 ? 6.248 4.211 -14.997 1.00 81.62 196 ASP A CA 1
ATOM 1471 C C . ASP A 1 196 ? 7.119 3.399 -15.983 1.00 81.62 196 ASP A C 1
ATOM 1473 O O . ASP A 1 196 ? 6.870 2.208 -16.181 1.00 81.62 196 ASP A O 1
ATOM 1477 N N . ASP A 1 197 ? 8.196 3.993 -16.500 1.00 82.12 197 ASP A N 1
ATOM 1478 C CA . ASP A 1 197 ? 9.103 3.418 -17.495 1.00 82.12 197 ASP A CA 1
ATOM 1479 C C . ASP A 1 197 ? 10.397 2.867 -16.879 1.00 82.12 197 ASP A C 1
ATOM 1481 O O . ASP A 1 197 ? 11.372 2.626 -17.589 1.00 82.12 197 ASP A O 1
ATOM 1485 N N . ALA A 1 198 ? 10.480 2.707 -15.555 1.00 83.56 198 ALA A N 1
ATOM 1486 C CA . ALA A 1 198 ? 11.695 2.294 -14.849 1.00 83.56 198 ALA A CA 1
ATOM 1487 C C . ALA A 1 198 ? 12.925 3.155 -15.216 1.00 83.56 198 ALA A C 1
ATOM 1489 O O . ALA A 1 198 ? 14.048 2.661 -15.409 1.00 83.56 198 ALA A O 1
ATOM 1490 N N . ILE A 1 199 ? 12.724 4.469 -15.373 1.00 80.12 199 ILE A N 1
ATOM 1491 C CA . ILE A 1 199 ? 13.820 5.419 -15.606 1.00 80.12 199 ILE A CA 1
ATOM 1492 C C . ILE A 1 199 ? 14.788 5.356 -14.417 1.00 80.12 199 ILE A C 1
ATOM 1494 O O . ILE A 1 199 ? 14.378 5.339 -13.258 1.00 80.12 199 ILE A O 1
ATOM 1498 N N . GLY A 1 200 ? 16.084 5.265 -14.724 1.00 81.44 200 GLY A N 1
ATOM 1499 C CA . GLY A 1 200 ? 17.155 5.067 -13.742 1.00 81.44 200 GLY A CA 1
ATOM 1500 C C . GLY A 1 200 ? 17.577 3.608 -13.530 1.00 81.44 200 GLY A C 1
ATOM 1501 O O . GLY A 1 200 ? 18.649 3.377 -12.976 1.00 81.44 200 GLY A O 1
ATOM 1502 N N . LEU A 1 201 ? 16.812 2.618 -14.012 1.00 89.06 201 LEU A N 1
ATOM 1503 C CA . LEU A 1 201 ? 17.233 1.212 -13.974 1.00 89.06 201 LEU A CA 1
ATOM 1504 C C . LEU A 1 201 ? 18.082 0.818 -15.186 1.00 89.06 201 LEU A C 1
ATOM 1506 O O . LEU A 1 201 ? 17.891 1.298 -16.305 1.00 89.06 201 LEU A O 1
ATOM 1510 N N . THR A 1 202 ? 18.988 -0.138 -14.973 1.00 93.00 202 THR A N 1
ATOM 1511 C CA . THR A 1 202 ? 19.772 -0.746 -16.057 1.00 93.00 202 THR A CA 1
ATOM 1512 C C . THR A 1 202 ? 18.877 -1.537 -17.020 1.00 93.00 202 THR A C 1
ATOM 1514 O O . THR A 1 202 ? 17.825 -2.047 -16.633 1.00 93.00 202 THR A O 1
ATOM 1517 N N . LYS A 1 203 ? 19.340 -1.759 -18.261 1.00 93.94 203 LYS A N 1
ATOM 1518 C CA . LYS A 1 203 ? 18.663 -2.653 -19.227 1.00 93.94 203 LYS A CA 1
ATOM 1519 C C . LYS A 1 203 ? 18.407 -4.056 -18.657 1.00 93.94 203 LYS A C 1
ATOM 1521 O O . LYS A 1 203 ? 17.408 -4.684 -18.984 1.00 93.94 203 LYS A O 1
ATOM 1526 N N . ARG A 1 204 ? 19.310 -4.557 -17.802 1.00 95.31 204 ARG A N 1
ATOM 1527 C CA . ARG A 1 204 ? 19.137 -5.842 -17.109 1.00 95.31 204 ARG A CA 1
ATOM 1528 C C . ARG A 1 204 ? 17.990 -5.783 -16.100 1.00 95.31 204 ARG A C 1
ATOM 1530 O O . ARG A 1 204 ? 17.197 -6.714 -16.069 1.00 95.31 204 ARG A O 1
ATOM 1537 N N . GLY A 1 205 ? 17.909 -4.709 -15.314 1.00 95.50 205 GLY A N 1
ATOM 1538 C CA . GLY A 1 205 ? 16.822 -4.474 -14.362 1.00 95.50 205 GLY A CA 1
ATOM 1539 C C . GLY A 1 205 ? 15.459 -4.396 -15.042 1.00 95.50 205 GLY A C 1
ATOM 1540 O O . GLY A 1 205 ? 14.538 -5.094 -14.638 1.00 95.50 205 GLY A O 1
ATOM 1541 N N . ARG A 1 206 ? 15.355 -3.645 -16.147 1.00 95.12 206 ARG A N 1
ATOM 1542 C CA . ARG A 1 206 ? 14.121 -3.571 -16.952 1.00 95.12 206 ARG A CA 1
ATOM 1543 C C . ARG A 1 206 ? 13.661 -4.939 -17.448 1.00 95.12 206 ARG A C 1
ATOM 1545 O O . ARG A 1 206 ? 12.539 -5.331 -17.166 1.00 95.12 206 ARG A O 1
ATOM 1552 N N . ARG A 1 207 ? 14.566 -5.731 -18.033 1.00 96.31 207 ARG A N 1
ATOM 1553 C CA . ARG A 1 207 ? 14.251 -7.110 -18.447 1.00 96.31 207 ARG A CA 1
ATOM 1554 C C . ARG A 1 207 ? 13.810 -8.016 -17.301 1.00 96.31 207 ARG A C 1
ATOM 1556 O O . ARG A 1 207 ? 13.067 -8.964 -17.516 1.00 96.31 207 ARG A O 1
ATOM 1563 N N . MET A 1 208 ? 14.294 -7.781 -16.083 1.00 97.75 208 MET A N 1
ATOM 1564 C CA . MET A 1 208 ? 13.838 -8.530 -14.909 1.00 97.75 208 MET A CA 1
ATOM 1565 C C . MET A 1 208 ? 12.410 -8.148 -14.504 1.00 97.75 208 MET A C 1
ATOM 1567 O O . MET A 1 208 ? 11.662 -9.029 -14.090 1.00 97.75 208 MET A O 1
ATOM 1571 N N . LEU A 1 209 ? 12.031 -6.874 -14.654 1.00 96.62 209 LEU A N 1
ATOM 1572 C CA . LEU A 1 209 ? 10.654 -6.413 -14.461 1.00 96.62 209 LEU A CA 1
ATOM 1573 C C . LEU A 1 209 ? 9.723 -6.984 -15.536 1.00 96.62 209 LEU A C 1
ATOM 1575 O O . LEU A 1 209 ? 8.702 -7.559 -15.188 1.00 96.62 209 LEU A O 1
ATOM 1579 N N . GLU A 1 210 ? 10.110 -6.910 -16.811 1.00 95.75 210 GLU A N 1
ATOM 1580 C CA . GLU A 1 210 ? 9.359 -7.491 -17.938 1.00 95.75 210 GLU A CA 1
ATOM 1581 C C . GLU A 1 210 ? 9.097 -8.987 -17.708 1.00 95.75 210 GLU A C 1
ATOM 1583 O O . GLU A 1 210 ? 7.952 -9.426 -17.711 1.00 95.75 210 GLU A O 1
ATOM 1588 N N . ARG A 1 211 ? 10.126 -9.758 -17.333 1.00 97.38 211 ARG A N 1
ATOM 1589 C CA . ARG A 1 211 ? 9.966 -11.178 -16.968 1.00 97.38 211 ARG A CA 1
ATOM 1590 C C . ARG A 1 211 ? 9.056 -11.407 -15.761 1.00 97.38 211 ARG A C 1
ATOM 1592 O O . ARG A 1 211 ? 8.467 -12.478 -15.639 1.00 97.38 211 ARG A O 1
ATOM 1599 N N . ALA A 1 212 ? 8.994 -10.462 -14.822 1.00 97.62 212 ALA A N 1
ATOM 1600 C CA . ALA A 1 212 ? 8.085 -10.546 -13.681 1.00 97.62 212 ALA A CA 1
ATOM 1601 C C . ALA A 1 212 ? 6.629 -10.307 -14.080 1.00 97.62 212 ALA A C 1
ATOM 1603 O O . ALA A 1 212 ? 5.736 -10.942 -13.524 1.00 97.62 212 ALA A O 1
ATOM 1604 N N . ILE A 1 213 ? 6.407 -9.434 -15.058 1.00 96.69 213 ILE A N 1
ATOM 1605 C CA . ILE A 1 213 ? 5.099 -9.182 -15.657 1.00 96.69 213 ILE A CA 1
ATOM 1606 C C . ILE A 1 213 ? 4.654 -10.410 -16.460 1.00 96.69 213 ILE A C 1
ATOM 1608 O O . ILE A 1 213 ? 3.583 -10.953 -16.194 1.00 96.69 213 ILE A O 1
ATOM 1612 N N . GLU A 1 214 ? 5.516 -10.904 -17.356 1.00 96.75 214 GLU A N 1
ATOM 1613 C CA . GLU A 1 214 ? 5.266 -12.085 -18.192 1.00 96.75 214 GLU A CA 1
ATOM 1614 C C . GLU A 1 214 ? 4.900 -13.312 -17.348 1.00 96.75 214 GLU A C 1
ATOM 1616 O O . GLU A 1 214 ? 3.862 -13.929 -17.573 1.00 96.75 214 GLU A O 1
ATOM 1621 N N . ARG A 1 215 ? 5.701 -13.644 -16.322 1.00 97.50 215 ARG A N 1
ATOM 1622 C CA . ARG A 1 215 ? 5.471 -14.853 -15.504 1.00 97.50 215 ARG A CA 1
ATOM 1623 C C . ARG A 1 215 ? 4.209 -14.804 -14.637 1.00 97.50 215 ARG A C 1
ATOM 1625 O O . ARG A 1 215 ? 3.784 -15.847 -14.153 1.00 97.50 215 ARG A O 1
ATOM 1632 N N . ASN A 1 216 ? 3.662 -13.614 -14.387 1.00 97.88 216 ASN A N 1
ATOM 1633 C CA . ASN A 1 216 ? 2.419 -13.435 -13.630 1.00 97.88 216 ASN A CA 1
ATOM 1634 C C . ASN A 1 216 ? 1.205 -13.198 -14.544 1.00 97.88 216 ASN A C 1
ATOM 1636 O O . ASN A 1 216 ? 0.077 -13.087 -14.052 1.00 97.88 216 ASN A O 1
ATOM 1640 N N . GLU A 1 217 ? 1.427 -13.162 -15.865 1.00 96.94 217 GLU A N 1
ATOM 1641 C CA . GLU A 1 217 ? 0.397 -13.039 -16.898 1.00 96.94 217 GLU A CA 1
ATOM 1642 C C . GLU A 1 217 ? -0.492 -11.804 -16.686 1.00 96.94 217 GLU A C 1
ATOM 1644 O O . GLU A 1 217 ? -1.725 -11.885 -16.737 1.00 96.94 217 GLU A O 1
ATOM 1649 N N . ILE A 1 218 ? 0.123 -10.666 -16.356 1.00 95.06 218 ILE A N 1
ATOM 1650 C CA . ILE A 1 218 ? -0.583 -9.398 -16.142 1.00 95.06 218 ILE A CA 1
ATOM 1651 C C . ILE A 1 218 ? -0.379 -8.519 -17.381 1.00 95.06 218 ILE A C 1
ATOM 1653 O O . ILE A 1 218 ? 0.768 -8.346 -17.792 1.00 95.06 218 ILE A O 1
ATOM 1657 N N . PRO A 1 219 ? -1.446 -7.954 -17.979 1.00 94.50 219 PRO A N 1
ATOM 1658 C CA . PRO A 1 219 ? -1.313 -7.072 -19.133 1.00 94.50 219 PRO A CA 1
ATOM 1659 C C . PRO A 1 219 ? -0.398 -5.884 -18.836 1.00 94.50 219 PRO A C 1
ATOM 1661 O O . PRO A 1 219 ? -0.546 -5.220 -17.804 1.00 94.50 219 PRO A O 1
ATOM 1664 N N . PHE A 1 220 ? 0.533 -5.602 -19.742 1.00 91.75 220 PHE A N 1
ATOM 1665 C CA . PHE A 1 220 ? 1.376 -4.424 -19.630 1.00 91.75 220 PHE A CA 1
ATOM 1666 C C . PHE A 1 220 ? 0.574 -3.180 -20.008 1.00 91.75 220 PHE A C 1
ATOM 1668 O O . PHE A 1 220 ? -0.085 -3.166 -21.040 1.00 91.75 220 PHE A O 1
ATOM 1675 N N . LEU A 1 221 ? 0.604 -2.149 -19.162 1.00 87.94 221 LEU A N 1
ATOM 1676 C CA . LEU A 1 221 ? -0.263 -0.975 -19.282 1.00 87.94 221 LEU A CA 1
ATOM 1677 C C . LEU A 1 221 ? -0.134 -0.294 -20.650 1.00 87.94 221 LEU A C 1
ATOM 1679 O O . LEU A 1 221 ? -1.156 0.030 -21.242 1.00 87.94 221 LEU A O 1
ATOM 1683 N N . ALA A 1 222 ? 1.101 -0.155 -21.141 1.00 83.50 222 ALA A N 1
ATOM 1684 C CA . ALA A 1 222 ? 1.410 0.489 -22.417 1.00 83.50 222 ALA A CA 1
ATOM 1685 C C . ALA A 1 222 ? 0.938 -0.303 -23.651 1.00 83.50 222 ALA A C 1
ATOM 1687 O O . ALA A 1 222 ? 0.882 0.259 -24.738 1.00 83.50 222 ALA A O 1
ATOM 1688 N N . ASP A 1 223 ? 0.611 -1.590 -23.486 1.00 83.94 223 ASP A N 1
ATOM 1689 C CA . ASP A 1 223 ? 0.160 -2.471 -24.570 1.00 83.94 223 ASP A CA 1
ATOM 1690 C C . ASP A 1 223 ? -1.374 -2.610 -24.596 1.00 83.94 223 ASP A C 1
ATOM 1692 O O . ASP A 1 223 ? -1.932 -3.340 -25.419 1.00 83.94 223 ASP A O 1
ATOM 1696 N N . ILE A 1 224 ? -2.088 -1.966 -23.664 1.00 79.12 224 ILE A N 1
ATOM 1697 C CA . ILE A 1 224 ? -3.549 -2.031 -23.615 1.00 79.12 224 ILE A CA 1
ATOM 1698 C C . ILE A 1 224 ? -4.105 -1.048 -24.638 1.00 79.12 224 ILE A C 1
ATOM 1700 O O . ILE A 1 224 ? -4.181 0.149 -24.376 1.00 79.12 224 ILE A O 1
ATOM 1704 N N . GLU A 1 225 ? -4.572 -1.559 -25.770 1.00 75.88 225 GLU A N 1
ATOM 1705 C CA . GLU A 1 225 ? -5.260 -0.741 -26.769 1.00 75.88 225 GLU A CA 1
ATOM 1706 C C . GLU A 1 225 ? -6.566 -0.134 -26.210 1.00 75.88 225 GLU A C 1
ATOM 1708 O O . GLU A 1 225 ? -7.267 -0.789 -25.425 1.00 75.88 225 GLU A O 1
ATOM 1713 N N . PRO A 1 226 ? -6.923 1.108 -26.588 1.00 70.69 226 PRO A N 1
ATOM 1714 C CA . PRO A 1 226 ? -8.219 1.697 -26.264 1.00 70.69 226 PRO A CA 1
ATOM 1715 C C . PRO A 1 226 ? -9.385 0.858 -26.790 1.00 70.69 226 PRO A C 1
ATOM 1717 O O . PRO A 1 226 ? -9.344 0.364 -27.921 1.00 70.69 226 PRO A O 1
ATOM 1720 N N . ASP A 1 227 ? -10.469 0.757 -26.015 1.00 66.69 227 ASP A N 1
ATOM 1721 C CA . ASP A 1 227 ? -11.709 0.175 -26.535 1.00 66.69 227 ASP A CA 1
ATOM 1722 C C . ASP A 1 227 ? -12.323 1.124 -27.580 1.00 66.69 227 ASP A C 1
ATOM 1724 O O . ASP A 1 227 ? -13.054 2.075 -27.279 1.00 66.69 227 ASP A O 1
ATOM 1728 N N . THR A 1 228 ? -11.995 0.868 -28.847 1.00 54.16 228 THR A N 1
ATOM 1729 C CA . THR A 1 228 ? -12.403 1.672 -30.008 1.00 54.16 228 THR A CA 1
ATOM 1730 C C . THR A 1 228 ? -13.921 1.797 -30.166 1.00 54.16 228 THR A C 1
ATOM 1732 O O . THR A 1 228 ? -14.381 2.758 -30.783 1.00 54.16 228 THR A O 1
ATOM 1735 N N . LYS A 1 229 ? -14.726 0.909 -29.558 1.00 49.03 229 LYS A N 1
ATOM 1736 C CA . LYS A 1 229 ? -16.195 1.035 -29.558 1.00 49.03 229 LYS A CA 1
ATOM 1737 C C . LYS A 1 229 ? -16.708 2.138 -28.627 1.00 49.03 229 LYS A C 1
ATOM 1739 O O . LYS A 1 229 ? -17.762 2.705 -28.901 1.00 49.03 229 LYS A O 1
ATOM 1744 N N . ARG A 1 230 ? -15.982 2.469 -27.551 1.00 45.91 230 ARG A N 1
ATOM 1745 C CA . ARG A 1 230 ? -16.303 3.594 -26.647 1.00 45.91 230 ARG A CA 1
ATOM 1746 C C . ARG A 1 230 ? -15.631 4.900 -27.073 1.00 45.91 230 ARG A C 1
ATOM 1748 O O . ARG A 1 230 ? -16.214 5.960 -26.864 1.00 45.91 230 ARG A O 1
ATOM 1755 N N . ALA A 1 231 ? -14.471 4.835 -27.732 1.00 37.81 231 ALA A N 1
ATOM 1756 C CA . ALA A 1 231 ? -13.802 6.012 -28.299 1.00 37.81 231 ALA A CA 1
ATOM 1757 C C . ALA A 1 231 ? -14.672 6.757 -29.335 1.00 37.81 231 ALA A C 1
ATOM 1759 O O . ALA A 1 231 ? -14.596 7.973 -29.435 1.00 37.81 231 ALA A O 1
ATOM 1760 N N . GLN A 1 232 ? -15.565 6.051 -30.039 1.00 35.72 232 GLN A N 1
ATOM 1761 C CA . GLN A 1 232 ? -16.524 6.661 -30.974 1.00 35.72 232 GLN A CA 1
ATOM 1762 C C . GLN A 1 232 ? -17.680 7.424 -30.295 1.00 35.72 232 GLN A C 1
ATOM 1764 O O . GLN A 1 232 ? -18.381 8.173 -30.969 1.00 35.72 232 GLN A O 1
ATOM 1769 N N . ILE A 1 233 ? -17.897 7.258 -28.983 1.00 46.38 233 ILE A N 1
ATOM 1770 C CA . ILE A 1 233 ? -18.946 7.974 -28.227 1.00 46.38 233 ILE A CA 1
ATOM 1771 C C . ILE A 1 233 ? -18.415 9.315 -27.688 1.00 46.38 233 ILE A C 1
ATOM 1773 O O . ILE A 1 233 ? -19.183 10.253 -27.490 1.00 46.38 233 ILE A O 1
ATOM 1777 N N . VAL A 1 234 ? -17.097 9.430 -27.499 1.00 41.09 234 VAL A N 1
ATOM 1778 C CA . VAL A 1 234 ? -16.408 10.662 -27.088 1.00 41.09 234 VAL A CA 1
ATOM 1779 C C . VAL A 1 234 ? -15.717 11.246 -28.320 1.00 41.09 234 VAL A C 1
ATOM 1781 O O . VAL A 1 234 ? -14.495 11.248 -28.431 1.00 41.09 234 VAL A O 1
ATOM 1784 N N . GLY A 1 235 ? -16.525 11.629 -29.308 1.00 34.66 235 GLY A N 1
ATOM 1785 C CA . GLY A 1 235 ? -16.037 12.205 -30.554 1.00 34.66 235 GLY A CA 1
ATOM 1786 C C . GLY A 1 235 ? -15.261 13.501 -30.317 1.00 34.66 235 GLY A C 1
ATOM 1787 O O . GLY A 1 235 ? -15.738 14.388 -29.617 1.00 34.66 235 GLY A O 1
ATOM 1788 N N . GLU A 1 236 ? -14.060 13.532 -30.893 1.00 44.28 236 GLU A N 1
ATOM 1789 C CA . GLU A 1 236 ? -13.445 14.658 -31.604 1.00 44.28 236 GLU A CA 1
ATOM 1790 C C . GLU A 1 236 ? -13.860 16.065 -31.146 1.00 44.28 236 GLU A C 1
ATOM 1792 O O . GLU A 1 236 ? -14.877 16.569 -31.600 1.00 44.28 236 GLU A O 1
ATOM 1797 N N . GLU A 1 237 ? -13.021 16.745 -30.353 1.00 37.03 237 GLU A N 1
ATOM 1798 C CA . GLU A 1 237 ? -12.847 18.200 -30.478 1.00 37.03 237 GLU A CA 1
ATOM 1799 C C . GLU A 1 237 ? -11.539 18.697 -29.815 1.00 37.03 237 GLU A C 1
ATOM 1801 O O . GLU A 1 237 ? -11.306 18.555 -28.616 1.00 37.03 237 GLU A O 1
ATOM 1806 N N . GLU A 1 238 ? -10.713 19.305 -30.674 1.00 34.03 238 GLU A N 1
ATOM 1807 C CA . GLU A 1 238 ? -9.660 20.307 -30.444 1.00 34.03 238 GLU A CA 1
ATOM 1808 C C . GLU A 1 238 ? -8.319 19.918 -29.785 1.00 34.03 238 GLU A C 1
ATOM 1810 O O . GLU A 1 238 ? -8.122 19.898 -28.568 1.00 34.03 238 GLU A O 1
ATOM 1815 N N . GLU A 1 239 ? -7.323 19.777 -30.667 1.00 43.09 239 GLU A N 1
ATOM 1816 C CA . GLU A 1 239 ? -5.886 19.902 -30.415 1.00 43.09 239 GLU A CA 1
ATOM 1817 C C . GLU A 1 239 ? -5.581 21.272 -29.763 1.00 43.09 239 GLU A C 1
ATOM 1819 O O . GLU A 1 239 ? -5.592 22.317 -30.416 1.00 43.09 239 GLU A O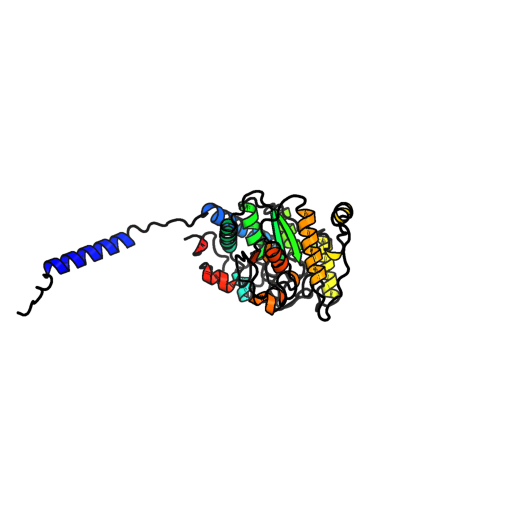 1
ATOM 1824 N N . LYS A 1 240 ? -5.326 21.295 -28.448 1.00 30.39 240 LYS A N 1
ATOM 1825 C CA . LYS A 1 240 ? -4.855 22.502 -27.742 1.00 30.39 240 LYS A CA 1
ATOM 1826 C C . LYS A 1 240 ? -3.324 22.567 -27.748 1.00 30.39 240 LYS A C 1
ATOM 1828 O O . LYS A 1 240 ? -2.674 21.539 -27.556 1.00 30.39 240 LYS A O 1
ATOM 1833 N N . PRO A 1 241 ? -2.721 23.759 -27.926 1.00 33.94 241 PRO A N 1
ATOM 1834 C CA . PRO A 1 241 ? -1.276 23.890 -28.048 1.00 33.94 241 PRO A CA 1
ATOM 1835 C C . PRO A 1 241 ? -0.599 23.601 -26.704 1.00 33.94 241 PRO A C 1
ATOM 1837 O O . PRO A 1 241 ? -0.947 24.188 -25.678 1.00 33.94 241 PRO A O 1
ATOM 1840 N N . ALA A 1 242 ? 0.377 22.695 -26.724 1.00 32.66 242 ALA A N 1
ATOM 1841 C CA . ALA A 1 242 ? 1.109 22.255 -25.542 1.00 32.66 242 ALA A CA 1
ATOM 1842 C C . ALA A 1 242 ? 2.051 23.357 -25.009 1.00 32.66 242 ALA A C 1
ATOM 1844 O O . ALA A 1 242 ? 2.898 23.852 -25.763 1.00 32.66 242 ALA A O 1
ATOM 1845 N N . PRO A 1 243 ? 1.976 23.727 -23.716 1.00 30.70 243 PRO A N 1
ATOM 1846 C CA . PRO A 1 243 ? 3.007 24.527 -23.080 1.00 30.70 243 PRO A CA 1
ATOM 1847 C C . PRO A 1 243 ? 4.222 23.663 -22.712 1.00 30.70 243 PRO A C 1
ATOM 1849 O O . PRO A 1 243 ? 4.128 22.483 -22.382 1.00 30.70 243 PRO A O 1
ATOM 1852 N N . ASN A 1 244 ? 5.394 24.280 -22.810 1.00 35.19 244 ASN A N 1
ATOM 1853 C CA . ASN A 1 244 ? 6.698 23.633 -22.790 1.00 35.19 244 ASN A CA 1
ATOM 1854 C C . ASN A 1 244 ? 7.227 23.411 -21.350 1.00 35.19 244 ASN A C 1
ATOM 1856 O O . ASN A 1 244 ? 7.234 24.352 -20.557 1.00 35.19 244 ASN A O 1
ATOM 1860 N N . LEU A 1 245 ? 7.740 22.189 -21.102 1.00 34.53 245 LEU A N 1
ATOM 1861 C CA . LEU A 1 245 ? 8.335 21.575 -19.886 1.00 34.53 245 LEU A CA 1
ATOM 1862 C C . LEU A 1 245 ? 7.354 21.233 -18.727 1.00 34.53 245 LEU A C 1
ATOM 1864 O O . LEU A 1 245 ? 6.919 22.129 -18.019 1.00 34.53 245 LEU A O 1
ATOM 1868 N N . ALA A 1 246 ? 7.017 19.977 -18.378 1.00 37.25 246 ALA A N 1
ATOM 1869 C CA . ALA A 1 246 ? 7.563 18.648 -18.696 1.00 37.25 246 ALA A CA 1
ATOM 1870 C C . ALA A 1 246 ? 6.442 17.575 -18.794 1.00 37.25 246 ALA A C 1
ATOM 1872 O O . ALA A 1 246 ? 5.753 17.295 -17.819 1.00 37.25 246 ALA A O 1
ATOM 1873 N N . LEU A 1 247 ? 6.318 16.948 -19.968 1.00 44.69 247 LEU A N 1
ATOM 1874 C CA . LEU A 1 247 ? 5.216 16.079 -20.430 1.00 44.69 247 LEU A CA 1
ATOM 1875 C C . LEU A 1 247 ? 5.298 14.590 -19.999 1.00 44.69 247 LEU A C 1
ATOM 1877 O O . LEU A 1 247 ? 4.647 13.746 -20.600 1.00 44.69 247 LEU A O 1
ATOM 1881 N N . PHE A 1 248 ? 6.109 14.213 -19.003 1.00 47.47 248 PHE A N 1
ATOM 1882 C CA . PHE A 1 248 ? 6.443 12.788 -18.784 1.00 47.47 248 PHE A CA 1
ATOM 1883 C C . PHE A 1 248 ? 5.369 11.947 -18.071 1.00 47.47 248 PHE A C 1
ATOM 1885 O O . PHE A 1 248 ? 5.370 10.730 -18.231 1.00 47.47 248 PHE A O 1
ATOM 1892 N N . ASP A 1 249 ? 4.460 12.558 -17.306 1.00 58.09 249 ASP A N 1
ATOM 1893 C CA . ASP A 1 249 ? 3.487 11.812 -16.492 1.00 58.09 249 ASP A CA 1
ATOM 1894 C C . ASP A 1 249 ? 2.043 11.913 -17.021 1.00 58.09 249 ASP A C 1
ATOM 1896 O O . ASP A 1 249 ? 1.227 11.055 -16.697 1.00 58.09 249 ASP A O 1
ATOM 1900 N N . GLU A 1 250 ? 1.708 12.899 -17.862 1.00 70.88 250 GLU A N 1
ATOM 1901 C CA . GLU A 1 250 ? 0.328 13.132 -18.330 1.00 70.88 250 GLU A CA 1
ATOM 1902 C C . GLU A 1 250 ? -0.258 11.950 -19.093 1.00 70.88 250 GLU A C 1
ATOM 1904 O O . GLU A 1 250 ? -1.356 11.495 -18.773 1.00 70.88 250 GLU A O 1
ATOM 1909 N N . ASP A 1 251 ? 0.485 11.422 -20.064 1.00 77.88 251 ASP A N 1
ATOM 1910 C CA . ASP A 1 251 ? 0.025 10.288 -20.860 1.00 77.88 251 ASP A CA 1
ATOM 1911 C C . ASP A 1 251 ? -0.122 9.033 -19.991 1.00 77.88 251 ASP A C 1
ATOM 1913 O O . ASP A 1 251 ? -1.104 8.306 -20.120 1.00 77.88 251 ASP A O 1
ATOM 1917 N N . ARG A 1 252 ? 0.781 8.823 -19.023 1.00 84.56 252 ARG A N 1
ATOM 1918 C CA . ARG A 1 252 ? 0.720 7.689 -18.083 1.00 84.56 252 ARG A CA 1
ATOM 1919 C C . ARG A 1 252 ? -0.434 7.807 -17.096 1.00 84.56 252 ARG A C 1
ATOM 1921 O O . ARG A 1 252 ? -1.100 6.813 -16.801 1.00 84.56 252 ARG A O 1
ATOM 1928 N N . VAL A 1 253 ? -0.711 9.014 -16.606 1.00 88.25 253 VAL A N 1
ATOM 1929 C CA . VAL A 1 253 ? -1.902 9.295 -15.797 1.00 88.25 253 VAL A CA 1
ATOM 1930 C C . VAL A 1 253 ? -3.155 9.038 -16.631 1.00 88.25 253 VAL A C 1
ATOM 1932 O O . VAL A 1 253 ? -4.023 8.289 -16.185 1.00 88.25 253 VAL A O 1
ATOM 1935 N N . ARG A 1 254 ? -3.230 9.582 -17.854 1.00 86.69 254 ARG A N 1
ATOM 1936 C CA . ARG A 1 254 ? -4.364 9.395 -18.773 1.00 86.69 254 ARG A CA 1
ATOM 1937 C C . ARG A 1 254 ? -4.620 7.915 -19.051 1.00 86.69 254 ARG A C 1
ATOM 1939 O O . ARG A 1 254 ? -5.761 7.473 -18.980 1.00 86.69 254 ARG A O 1
ATOM 1946 N N . GLU A 1 255 ? -3.570 7.146 -19.312 1.00 89.06 255 GLU A N 1
ATOM 1947 C CA . GLU A 1 255 ? -3.646 5.717 -19.610 1.00 89.06 255 GLU A CA 1
ATOM 1948 C C . GLU A 1 255 ? -4.172 4.906 -18.417 1.00 89.06 255 GLU A C 1
ATOM 1950 O O . GLU A 1 255 ? -5.092 4.100 -18.572 1.00 89.06 255 GLU A O 1
ATOM 1955 N N . ARG A 1 256 ? -3.686 5.183 -17.198 1.00 92.19 256 ARG A N 1
ATOM 1956 C CA . ARG A 1 256 ? -4.233 4.576 -15.972 1.00 92.19 256 ARG A CA 1
ATOM 1957 C C . ARG A 1 256 ? -5.701 4.939 -15.758 1.00 92.19 256 ARG A C 1
ATOM 1959 O O . ARG A 1 256 ? -6.505 4.052 -15.480 1.00 92.19 256 ARG A O 1
ATOM 1966 N N . MET A 1 257 ? -6.056 6.219 -15.900 1.00 93.44 257 MET A N 1
ATOM 1967 C CA . MET A 1 257 ? -7.442 6.682 -15.755 1.00 93.44 257 MET A CA 1
ATOM 1968 C C . MET A 1 257 ? -8.364 5.998 -16.768 1.00 93.44 257 MET A C 1
ATOM 1970 O O . MET A 1 257 ? -9.432 5.517 -16.390 1.00 93.44 257 MET A O 1
ATOM 1974 N N . ARG A 1 258 ? -7.929 5.881 -18.030 1.00 92.94 258 ARG A N 1
ATOM 1975 C CA . ARG A 1 258 ? -8.658 5.161 -19.080 1.00 92.94 258 ARG A CA 1
ATOM 1976 C C . ARG A 1 258 ? -8.917 3.713 -18.673 1.00 92.94 258 ARG A C 1
ATOM 1978 O O . ARG A 1 258 ? -10.070 3.294 -18.669 1.00 92.94 258 ARG A O 1
ATOM 1985 N N . VAL A 1 259 ? -7.879 2.975 -18.271 1.00 93.06 259 VAL A N 1
ATOM 1986 C CA . VAL A 1 259 ? -8.023 1.569 -17.860 1.00 93.06 259 VAL A CA 1
ATOM 1987 C C . VAL A 1 259 ? -8.965 1.429 -16.664 1.00 93.06 259 VAL A C 1
ATOM 1989 O O . VAL A 1 259 ? -9.799 0.526 -16.664 1.00 93.06 259 VAL A O 1
ATOM 1992 N N . TYR A 1 260 ? -8.898 2.318 -15.667 1.00 96.25 260 TYR A N 1
ATOM 1993 C CA . TYR A 1 260 ? -9.847 2.282 -14.550 1.00 96.25 260 TYR A CA 1
ATOM 1994 C C . TYR A 1 260 ? -11.298 2.440 -15.018 1.00 96.25 260 TYR A C 1
ATOM 1996 O O . TYR A 1 260 ? -12.140 1.616 -14.659 1.00 96.25 260 TYR A O 1
ATOM 2004 N N . TYR A 1 261 ? -11.595 3.451 -15.838 1.00 94.62 261 TYR A N 1
ATOM 2005 C CA . TYR A 1 261 ? -12.961 3.714 -16.299 1.00 94.62 261 TYR A CA 1
ATOM 2006 C C . TYR A 1 261 ? -13.482 2.669 -17.295 1.00 94.62 261 TYR A C 1
ATOM 2008 O O . TYR A 1 261 ? -14.644 2.269 -17.214 1.00 94.62 261 TYR A O 1
ATOM 2016 N N . GLU A 1 262 ? -12.637 2.155 -18.189 1.00 91.94 262 GLU A N 1
ATOM 2017 C CA . GLU A 1 262 ? -13.009 1.051 -19.082 1.00 91.94 262 GLU A CA 1
ATOM 2018 C C . GLU A 1 262 ? -13.362 -0.212 -18.288 1.00 91.94 262 GLU A C 1
ATOM 2020 O O . GLU A 1 262 ? -14.392 -0.837 -18.541 1.00 91.94 262 GLU A O 1
ATOM 2025 N N . ARG A 1 263 ? -12.559 -0.559 -17.273 1.00 95.38 263 ARG A N 1
ATOM 2026 C CA . ARG A 1 263 ? -12.805 -1.728 -16.409 1.00 95.38 263 ARG A CA 1
ATOM 2027 C C . ARG A 1 263 ? -13.991 -1.538 -15.465 1.00 95.38 263 ARG A C 1
ATOM 2029 O O . ARG A 1 263 ? -14.657 -2.514 -15.110 1.00 95.38 263 ARG A O 1
ATOM 2036 N N . ALA A 1 264 ? -14.275 -0.303 -15.059 1.00 93.31 264 ALA A N 1
ATOM 2037 C CA . ALA A 1 264 ? -15.470 0.010 -14.284 1.00 93.31 264 ALA A CA 1
ATOM 2038 C C . ALA A 1 264 ? -16.749 -0.206 -15.111 1.00 93.31 264 ALA A C 1
ATOM 2040 O O . ALA A 1 264 ? -17.768 -0.632 -14.559 1.00 93.31 264 ALA A O 1
ATOM 2041 N N . GLY A 1 265 ? -16.681 -0.015 -16.433 1.00 93.00 265 GLY A N 1
ATOM 2042 C CA . GLY A 1 265 ? -17.830 -0.173 -17.316 1.00 93.00 265 GLY A CA 1
ATOM 2043 C C . GLY A 1 265 ? -18.811 0.973 -17.099 1.00 93.00 265 GLY A C 1
ATOM 2044 O O . GLY A 1 265 ? -18.446 2.124 -17.321 1.00 93.00 265 GLY A O 1
ATOM 2045 N N . ASP A 1 266 ? -20.039 0.657 -16.694 1.00 92.31 266 ASP A N 1
ATOM 2046 C CA . ASP A 1 266 ? -21.072 1.648 -16.342 1.00 92.31 266 ASP A CA 1
ATOM 2047 C C . ASP A 1 266 ? -21.145 1.901 -14.824 1.00 92.31 266 ASP A C 1
ATOM 2049 O O . ASP A 1 266 ? -21.927 2.723 -14.344 1.00 92.31 266 ASP A O 1
ATOM 2053 N N . ARG A 1 267 ? -20.333 1.182 -14.038 1.00 95.88 267 ARG A N 1
ATOM 2054 C CA . ARG A 1 267 ? -20.298 1.312 -12.579 1.00 95.88 267 ARG A CA 1
ATOM 2055 C C . ARG A 1 267 ? -19.498 2.547 -12.185 1.00 95.88 267 ARG A C 1
ATOM 2057 O O . ARG A 1 267 ? -18.449 2.839 -12.753 1.00 95.88 267 ARG A O 1
ATOM 2064 N N . THR A 1 268 ? -19.964 3.251 -11.161 1.00 96.25 268 THR A N 1
ATOM 2065 C CA . THR A 1 268 ? -19.262 4.421 -10.624 1.00 96.25 268 THR A CA 1
ATOM 2066 C C . THR A 1 268 ? -18.108 3.997 -9.719 1.00 96.25 268 THR A C 1
ATOM 2068 O O . THR A 1 268 ? -18.327 3.286 -8.740 1.00 96.25 268 THR A O 1
ATOM 2071 N N . ILE A 1 269 ? -16.904 4.505 -9.988 1.00 97.88 269 ILE A N 1
ATOM 2072 C CA . ILE A 1 269 ? -15.767 4.396 -9.067 1.00 97.88 269 ILE A CA 1
ATOM 2073 C C . ILE A 1 269 ? -16.017 5.333 -7.878 1.00 97.88 269 ILE A C 1
ATOM 2075 O O . ILE A 1 269 ? -16.152 6.542 -8.058 1.00 97.88 269 ILE A O 1
ATOM 2079 N N . LYS A 1 270 ? -16.110 4.784 -6.662 1.00 98.44 270 LYS A N 1
ATOM 2080 C CA . LYS A 1 270 ? -16.453 5.541 -5.443 1.00 98.44 270 LYS A CA 1
ATOM 2081 C C . LYS A 1 270 ? -15.264 6.192 -4.758 1.00 98.44 270 LYS A C 1
ATOM 2083 O O . LYS A 1 270 ? -15.442 7.199 -4.082 1.00 98.44 270 LYS A O 1
ATOM 2088 N N . ALA A 1 271 ? -14.081 5.616 -4.916 1.00 98.62 271 ALA A N 1
ATOM 2089 C CA . ALA A 1 271 ? -12.845 6.168 -4.393 1.00 98.62 271 ALA A CA 1
ATOM 2090 C C . ALA A 1 271 ? -11.639 5.647 -5.174 1.00 98.62 271 ALA A C 1
ATOM 2092 O O . ALA A 1 271 ? -11.721 4.629 -5.870 1.00 98.62 271 ALA A O 1
ATOM 2093 N N . TYR A 1 272 ? -10.510 6.328 -4.997 1.00 98.56 272 TYR A N 1
ATOM 2094 C CA . TYR A 1 272 ? -9.200 5.858 -5.426 1.00 98.56 272 TYR A CA 1
ATOM 2095 C C . TYR A 1 272 ? -8.283 5.620 -4.226 1.00 98.56 272 TYR A C 1
ATOM 2097 O O . TYR A 1 272 ? -8.082 6.517 -3.416 1.00 98.56 272 TYR A O 1
ATOM 2105 N N . ILE A 1 273 ? -7.686 4.437 -4.106 1.00 98.62 273 ILE A N 1
ATOM 2106 C CA . ILE A 1 273 ? -6.698 4.129 -3.066 1.00 98.62 273 ILE A CA 1
ATOM 2107 C C . ILE A 1 273 ? -5.317 4.079 -3.705 1.00 98.62 273 ILE A C 1
ATOM 2109 O O . ILE A 1 273 ? -5.071 3.271 -4.596 1.00 98.62 273 ILE A O 1
ATOM 2113 N N . ASN A 1 274 ? -4.396 4.906 -3.222 1.00 97.44 274 ASN A N 1
ATOM 2114 C CA . ASN A 1 274 ? -3.001 4.877 -3.639 1.00 97.44 274 ASN A CA 1
ATOM 2115 C C . ASN A 1 274 ? -2.089 4.403 -2.504 1.00 97.44 274 ASN A C 1
ATOM 2117 O O . ASN A 1 274 ? -2.054 5.030 -1.442 1.00 97.44 274 ASN A O 1
ATOM 2121 N N . VAL A 1 275 ? -1.275 3.379 -2.769 1.00 95.69 275 VAL A N 1
ATOM 2122 C CA . VAL A 1 275 ? -0.264 2.871 -1.834 1.00 95.69 275 VAL A CA 1
ATOM 2123 C C . VAL A 1 275 ? 1.149 3.254 -2.269 1.00 95.69 275 VAL A C 1
ATOM 2125 O O . VAL A 1 275 ? 1.673 2.806 -3.294 1.00 95.69 275 VAL A O 1
ATOM 2128 N N . GLY A 1 276 ? 1.813 4.049 -1.428 1.00 85.19 276 GLY A N 1
ATOM 2129 C CA . GLY A 1 276 ? 3.172 4.529 -1.652 1.00 85.19 276 GLY A CA 1
ATOM 2130 C C . GLY A 1 276 ? 3.253 5.799 -2.505 1.00 85.19 276 GLY A C 1
ATOM 2131 O O . GLY A 1 276 ? 2.262 6.445 -2.825 1.00 85.19 276 GLY A O 1
ATOM 2132 N N . GLY A 1 277 ? 4.478 6.199 -2.847 1.00 75.12 277 GLY A N 1
ATOM 2133 C CA . GLY A 1 277 ? 4.770 7.496 -3.471 1.00 75.12 277 GLY A CA 1
ATOM 2134 C C . GLY A 1 277 ? 5.218 7.407 -4.929 1.00 75.12 277 GLY A C 1
ATOM 2135 O O . GLY A 1 277 ? 6.216 8.044 -5.279 1.00 75.12 277 GLY A O 1
ATOM 2136 N N . GLY A 1 278 ? 4.566 6.583 -5.753 1.00 74.31 278 GLY A N 1
ATOM 2137 C CA . GLY A 1 278 ? 4.856 6.516 -7.191 1.00 74.31 278 GLY A CA 1
ATOM 2138 C C . GLY A 1 278 ? 4.705 7.888 -7.858 1.00 74.31 278 GLY A C 1
ATOM 2139 O O . GLY A 1 278 ? 3.802 8.643 -7.506 1.00 74.31 278 GLY A O 1
ATOM 2140 N N . THR A 1 279 ? 5.600 8.221 -8.791 1.00 71.12 279 THR A N 1
ATOM 2141 C CA . THR A 1 279 ? 5.603 9.537 -9.465 1.00 71.12 279 THR A CA 1
ATOM 2142 C C . THR A 1 279 ? 4.308 9.781 -10.239 1.00 71.12 279 THR A C 1
ATOM 2144 O O . THR A 1 279 ? 3.667 10.797 -10.017 1.00 71.12 279 THR A O 1
ATOM 2147 N N . VAL A 1 280 ? 3.839 8.797 -11.005 1.00 75.38 280 VAL A N 1
ATOM 2148 C CA . VAL A 1 280 ? 2.560 8.865 -11.735 1.00 75.38 280 VAL A CA 1
ATOM 2149 C C . VAL A 1 280 ? 1.347 8.909 -10.789 1.00 75.38 280 VAL A C 1
ATOM 2151 O O . VAL A 1 280 ? 0.348 9.570 -11.064 1.00 75.38 280 VAL A O 1
ATOM 2154 N N . SER A 1 281 ? 1.410 8.240 -9.634 1.00 73.38 281 SER A N 1
ATOM 2155 C CA . SER A 1 281 ? 0.259 8.157 -8.726 1.00 73.38 281 SER A CA 1
ATOM 2156 C C . SER A 1 281 ? -0.025 9.447 -7.959 1.00 73.38 281 SER A C 1
ATOM 2158 O O . SER A 1 281 ? -1.193 9.773 -7.754 1.00 73.38 281 SER A O 1
ATOM 2160 N N . VAL A 1 282 ? 1.018 10.153 -7.503 1.00 66.88 282 VAL A N 1
ATOM 2161 C CA . VAL A 1 282 ? 0.889 11.321 -6.602 1.00 66.88 282 VAL A CA 1
ATOM 2162 C C . VAL A 1 282 ? 1.766 12.509 -6.987 1.00 66.88 282 VAL A C 1
ATOM 2164 O O . VAL A 1 282 ? 1.838 13.488 -6.249 1.00 66.88 282 VAL A O 1
ATOM 2167 N N . GLY A 1 283 ? 2.451 12.438 -8.125 1.00 63.47 283 GLY A N 1
ATOM 2168 C CA . GLY A 1 283 ? 3.367 13.463 -8.603 1.00 63.47 283 GLY A CA 1
ATOM 2169 C C . GLY A 1 283 ? 4.764 13.391 -7.974 1.00 63.47 283 GLY A C 1
ATOM 2170 O O . GLY A 1 283 ? 5.160 12.455 -7.266 1.00 63.47 283 GLY A O 1
ATOM 2171 N N . THR A 1 284 ? 5.554 14.429 -8.249 1.00 66.62 284 THR A N 1
ATOM 2172 C CA . THR A 1 284 ? 6.933 14.577 -7.758 1.00 66.62 284 THR A CA 1
ATOM 2173 C C . THR A 1 284 ? 6.973 15.061 -6.295 1.00 66.62 284 THR A C 1
ATOM 2175 O O . THR A 1 284 ? 6.025 14.889 -5.531 1.00 66.62 284 THR A O 1
ATOM 2178 N N . LYS A 1 285 ? 8.085 15.666 -5.846 1.00 61.44 285 LYS A N 1
ATOM 2179 C CA . LYS A 1 285 ? 8.255 16.143 -4.457 1.00 61.44 285 LYS A CA 1
ATOM 2180 C C . LYS A 1 285 ? 7.167 17.129 -4.006 1.00 61.44 285 LYS A C 1
ATOM 2182 O O . LYS A 1 285 ? 6.845 17.144 -2.823 1.00 61.44 285 LYS A O 1
ATOM 2187 N N . VAL A 1 286 ? 6.628 17.940 -4.920 1.00 59.16 286 VAL A N 1
ATOM 2188 C CA . VAL A 1 286 ? 5.543 18.897 -4.630 1.00 59.16 286 VAL A CA 1
ATOM 2189 C C . VAL A 1 286 ? 4.222 18.155 -4.412 1.00 59.16 286 VAL A C 1
ATOM 2191 O O . VAL A 1 286 ? 3.557 18.374 -3.404 1.00 59.16 286 VAL A O 1
ATOM 2194 N N . GLY A 1 287 ? 3.922 17.205 -5.304 1.00 58.38 287 GLY A N 1
ATOM 2195 C CA . GLY A 1 287 ? 2.828 16.237 -5.212 1.00 58.38 287 GLY A CA 1
ATOM 2196 C C . GLY A 1 287 ? 2.696 15.589 -3.838 1.00 58.38 287 GLY A C 1
ATOM 2197 O O . GLY A 1 287 ? 1.718 15.766 -3.113 1.00 58.38 287 GLY A O 1
ATOM 2198 N N . LYS A 1 288 ? 3.789 14.937 -3.440 1.00 63.56 288 LYS A N 1
ATOM 2199 C CA . LYS A 1 288 ? 3.924 14.176 -2.190 1.00 63.56 288 LYS A CA 1
ATOM 2200 C C . LYS A 1 288 ? 3.742 14.985 -0.906 1.00 63.56 288 LYS A C 1
ATOM 2202 O O . LYS A 1 288 ? 3.587 14.383 0.145 1.00 63.56 288 LYS A O 1
ATOM 2207 N N . ARG A 1 289 ? 3.829 16.317 -0.968 1.00 74.12 289 ARG A N 1
ATOM 2208 C CA . ARG A 1 289 ? 3.655 17.202 0.196 1.00 74.12 289 ARG A CA 1
ATOM 2209 C C . ARG A 1 289 ? 2.266 17.826 0.277 1.00 74.12 289 ARG A C 1
ATOM 2211 O O . ARG A 1 289 ? 1.910 18.330 1.333 1.00 74.12 289 ARG A O 1
ATOM 2218 N N . LYS A 1 290 ? 1.520 17.855 -0.831 1.00 80.56 290 LYS A N 1
ATOM 2219 C CA . LYS A 1 290 ? 0.196 18.491 -0.892 1.00 80.56 290 LYS A CA 1
ATOM 2220 C C . LYS A 1 290 ? -0.950 17.516 -0.622 1.00 80.56 290 LYS A C 1
ATOM 2222 O O . LYS A 1 290 ? -1.999 17.967 -0.175 1.00 80.56 290 LYS A O 1
ATOM 2227 N N . PHE A 1 291 ? -0.762 16.221 -0.881 1.00 86.81 291 PHE A N 1
ATOM 2228 C CA . PHE A 1 291 ? -1.714 15.186 -0.475 1.00 86.81 291 PHE A CA 1
ATOM 2229 C C . PHE A 1 291 ? -1.442 14.737 0.959 1.00 86.81 291 PHE A C 1
ATOM 2231 O O . PHE A 1 291 ? -0.298 14.440 1.308 1.00 86.81 291 PHE A O 1
ATOM 2238 N N . SER A 1 292 ? -2.493 14.662 1.770 1.00 90.81 292 SER A N 1
ATOM 2239 C CA . SER A 1 292 ? -2.400 14.185 3.151 1.00 90.81 292 SER A CA 1
ATOM 2240 C C . SER A 1 292 ? -2.401 12.654 3.192 1.00 90.81 292 SER A C 1
ATOM 2242 O O . SER A 1 292 ? -3.074 12.042 2.358 1.00 90.81 292 SER A O 1
ATOM 2244 N N . PRO A 1 293 ? -1.699 12.007 4.141 1.00 93.12 293 PRO A N 1
ATOM 2245 C CA . PRO A 1 293 ? -1.962 10.610 4.480 1.00 93.12 293 PRO A CA 1
ATOM 2246 C C . PRO A 1 293 ? -3.437 10.408 4.846 1.00 93.12 293 PRO A C 1
ATOM 2248 O O . PRO A 1 293 ? -4.049 11.288 5.446 1.00 93.12 293 PRO A O 1
ATOM 2251 N N . GLY A 1 294 ? -4.006 9.262 4.476 1.00 96.00 294 GLY A N 1
ATOM 2252 C CA . GLY A 1 294 ? -5.410 8.947 4.745 1.00 96.00 294 GLY A CA 1
ATOM 2253 C C . GLY A 1 294 ? -6.382 9.580 3.746 1.00 96.00 294 GLY A C 1
ATOM 2254 O O . GLY A 1 294 ? -6.112 9.622 2.539 1.00 96.00 294 GLY A O 1
ATOM 2255 N N . VAL A 1 295 ? -7.551 10.013 4.226 1.00 97.06 295 VAL A N 1
ATOM 2256 C CA . VAL A 1 295 ? -8.666 10.469 3.381 1.00 97.06 295 VAL A CA 1
ATOM 2257 C C . VAL A 1 295 ? -8.422 11.872 2.816 1.00 97.06 295 VAL A C 1
ATOM 2259 O O . VAL A 1 295 ? -8.233 12.850 3.532 1.00 97.06 295 VAL A O 1
ATOM 2262 N N . ASN A 1 296 ? -8.508 11.985 1.493 1.00 96.19 296 ASN A N 1
ATOM 2263 C CA . ASN A 1 296 ? -8.505 13.229 0.735 1.00 96.19 296 ASN A CA 1
ATOM 2264 C C . ASN A 1 296 ? -9.869 13.351 0.040 1.00 96.19 296 ASN A C 1
ATOM 2266 O O . ASN A 1 296 ? -10.101 12.756 -1.008 1.00 96.19 296 ASN A O 1
ATOM 2270 N N . ALA A 1 297 ? -10.801 14.101 0.631 1.00 94.12 297 ALA A N 1
ATOM 2271 C CA . ALA A 1 297 ? -12.158 14.238 0.089 1.00 94.12 297 ALA A CA 1
ATOM 2272 C C . ALA A 1 297 ? -12.285 15.302 -1.018 1.00 94.12 297 ALA A C 1
ATOM 2274 O O . ALA A 1 297 ? -13.289 15.340 -1.728 1.00 94.12 297 ALA A O 1
ATOM 2275 N N . ARG A 1 298 ? -11.311 16.215 -1.131 1.00 90.88 298 ARG A N 1
ATOM 2276 C CA . ARG A 1 298 ? -11.309 17.333 -2.087 1.00 90.88 298 ARG A CA 1
ATOM 2277 C C . ARG A 1 298 ? -9.887 17.634 -2.571 1.00 90.88 298 ARG A C 1
ATOM 2279 O O . ARG A 1 298 ? -8.942 17.374 -1.824 1.00 90.88 298 ARG A O 1
ATOM 2286 N N . PRO A 1 299 ? -9.725 18.238 -3.761 1.00 87.81 299 PRO A N 1
ATOM 2287 C CA . PRO A 1 299 ? -8.436 18.737 -4.229 1.00 87.81 299 PRO A CA 1
ATOM 2288 C C . PRO A 1 299 ? -7.753 19.691 -3.226 1.00 87.81 299 PRO A C 1
ATOM 2290 O O . PRO A 1 299 ? -8.400 20.640 -2.765 1.00 87.81 299 PRO A O 1
ATOM 2293 N N . PRO A 1 300 ? -6.454 19.519 -2.899 1.00 86.81 300 PRO A N 1
ATOM 2294 C CA . PRO A 1 300 ? -5.665 20.552 -2.229 1.00 86.81 300 PRO A CA 1
ATOM 2295 C C . PRO A 1 300 ? -5.627 21.881 -2.998 1.00 86.81 300 PRO A C 1
ATOM 2297 O O . PRO A 1 300 ? -5.745 21.939 -4.222 1.00 86.81 300 PRO A O 1
ATOM 2300 N N . LYS A 1 301 ? -5.391 22.979 -2.268 1.00 85.38 301 LYS A N 1
ATOM 2301 C CA . LYS A 1 301 ? -5.227 24.316 -2.863 1.00 85.38 301 LYS A CA 1
ATOM 2302 C C . LYS A 1 301 ? -4.008 24.371 -3.798 1.00 85.38 301 LYS A C 1
ATOM 2304 O O . LYS A 1 301 ? -2.921 23.883 -3.467 1.00 85.38 301 LYS A O 1
ATOM 2309 N N . GLY A 1 302 ? -4.178 25.029 -4.946 1.00 80.62 302 GLY A N 1
ATOM 2310 C CA . GLY A 1 302 ? -3.140 25.145 -5.975 1.00 80.62 302 GLY A CA 1
ATOM 2311 C C . GLY A 1 302 ? -2.777 23.792 -6.590 1.00 80.62 302 GLY A C 1
ATOM 2312 O O . GLY A 1 302 ? -1.596 23.520 -6.799 1.00 80.62 302 GLY A O 1
ATOM 2313 N N . MET A 1 303 ? -3.767 22.913 -6.784 1.00 80.56 303 MET A N 1
ATOM 2314 C CA . MET A 1 303 ? -3.582 21.642 -7.490 1.00 80.56 303 MET A CA 1
ATOM 2315 C C . MET A 1 303 ? -3.188 21.860 -8.952 1.00 80.56 303 MET A C 1
ATOM 2317 O O . MET A 1 303 ? -2.362 21.122 -9.466 1.00 80.56 303 MET A O 1
ATOM 2321 N N . GLN A 1 304 ? -3.691 22.926 -9.574 1.00 76.19 304 GLN A N 1
ATOM 2322 C CA . GLN A 1 304 ? -3.405 23.294 -10.964 1.00 76.19 304 GLN A CA 1
ATOM 2323 C C . GLN A 1 304 ? -1.917 23.603 -11.212 1.00 76.19 304 GLN A C 1
ATOM 2325 O O . GLN A 1 304 ? -1.460 23.598 -12.347 1.00 76.19 304 GLN A O 1
ATOM 2330 N N . GLU A 1 305 ? -1.158 23.881 -10.149 1.00 76.69 305 GLU A N 1
ATOM 2331 C CA . GLU A 1 305 ? 0.288 24.127 -10.192 1.00 76.69 305 GLU A CA 1
ATOM 2332 C C . GLU A 1 305 ? 1.108 22.843 -9.963 1.00 76.69 305 GLU A C 1
ATOM 2334 O O . GLU A 1 305 ? 2.341 22.867 -9.971 1.00 76.69 305 GLU A O 1
ATOM 2339 N N . MET A 1 306 ? 0.445 21.720 -9.678 1.00 76.69 306 MET A N 1
ATOM 2340 C CA . MET A 1 306 ? 1.087 20.433 -9.443 1.00 76.69 306 MET A CA 1
ATOM 2341 C C . MET A 1 306 ? 1.215 19.665 -10.761 1.00 76.69 306 MET A C 1
ATOM 2343 O O . MET A 1 306 ? 0.312 19.727 -11.591 1.00 76.69 306 MET A O 1
ATOM 2347 N N . PRO A 1 307 ? 2.286 18.871 -10.936 1.00 77.19 307 PRO A N 1
ATOM 2348 C CA . PRO A 1 307 ? 2.329 17.898 -12.015 1.00 77.19 307 PRO A CA 1
ATOM 2349 C C . PRO A 1 307 ? 1.120 16.950 -11.946 1.00 77.19 307 PRO A C 1
ATOM 2351 O O . PRO A 1 307 ? 0.739 16.551 -10.834 1.00 77.19 307 PRO A O 1
ATOM 2354 N N . PRO A 1 308 ? 0.555 16.551 -13.097 1.00 81.88 308 PRO A N 1
ATOM 2355 C CA . PRO A 1 308 ? -0.555 15.611 -13.154 1.00 81.88 308 PRO A CA 1
ATOM 2356 C C . PRO A 1 308 ? -0.251 14.307 -12.421 1.00 81.88 308 PRO A C 1
ATOM 2358 O O . PRO A 1 308 ? 0.871 13.800 -12.421 1.00 81.88 308 PRO A O 1
ATOM 2361 N N . SER A 1 309 ? -1.270 13.773 -11.756 1.00 90.06 309 SER A N 1
ATOM 2362 C CA . SER A 1 309 ? -1.180 12.522 -11.009 1.00 90.06 309 SER A CA 1
ATOM 2363 C C . SER A 1 309 ? -2.528 11.821 -10.992 1.00 90.06 309 SER A C 1
ATOM 2365 O O . SER A 1 309 ? -3.565 12.477 -11.076 1.00 90.06 309 SER A O 1
ATOM 2367 N N . VAL A 1 310 ? -2.531 10.498 -10.839 1.00 91.81 310 VAL A N 1
ATOM 2368 C CA . VAL A 1 310 ? -3.779 9.714 -10.779 1.00 91.81 310 VAL A CA 1
ATOM 2369 C C . VAL A 1 310 ? -4.653 10.157 -9.603 1.00 91.81 310 VAL A C 1
ATOM 2371 O O . VAL A 1 310 ? -5.855 10.344 -9.769 1.00 91.81 310 VAL A O 1
ATOM 2374 N N . LEU A 1 311 ? -4.055 10.387 -8.426 1.00 93.06 311 LEU A N 1
ATOM 2375 C CA . LEU A 1 311 ? -4.794 10.894 -7.267 1.00 93.06 311 LEU A CA 1
ATOM 2376 C C . LEU A 1 311 ? -5.385 12.285 -7.538 1.00 93.06 311 LEU A C 1
ATOM 2378 O O . LEU A 1 311 ? -6.547 12.517 -7.219 1.00 93.06 311 LEU A O 1
ATOM 2382 N N . GLY A 1 312 ? -4.617 13.185 -8.161 1.00 91.31 312 GLY A N 1
ATOM 2383 C CA . GLY A 1 312 ? -5.115 14.498 -8.578 1.00 91.31 312 GLY A CA 1
ATOM 2384 C C . GLY A 1 312 ? -6.299 14.389 -9.540 1.00 91.31 312 GLY A C 1
ATOM 2385 O O . GLY A 1 312 ? -7.346 14.966 -9.271 1.00 91.31 312 GLY A O 1
ATOM 2386 N N . ALA A 1 313 ? -6.174 13.567 -10.584 1.00 91.25 313 ALA A N 1
ATOM 2387 C CA . ALA A 1 313 ? -7.216 13.374 -11.590 1.00 91.25 313 ALA A CA 1
ATOM 2388 C C . ALA A 1 313 ? -8.533 12.843 -10.992 1.00 91.25 313 ALA A C 1
ATOM 2390 O O . ALA A 1 313 ? -9.611 13.331 -11.334 1.00 91.25 313 ALA A O 1
ATOM 2391 N N . PHE A 1 314 ? -8.472 11.885 -10.056 1.00 93.94 314 PHE A N 1
ATOM 2392 C CA . PHE A 1 314 ? -9.673 11.429 -9.349 1.00 93.94 314 PHE A CA 1
ATOM 2393 C C . PHE A 1 314 ? -10.306 12.548 -8.512 1.00 93.94 314 PHE A C 1
ATOM 2395 O O . PHE A 1 314 ? -11.514 12.772 -8.618 1.00 93.94 314 PHE A O 1
ATOM 2402 N N . LEU A 1 315 ? -9.504 13.304 -7.756 1.00 93.00 315 LEU A N 1
ATOM 2403 C CA . LEU A 1 315 ? -10.007 14.405 -6.930 1.00 93.00 315 LEU A CA 1
ATOM 2404 C C . LEU A 1 315 ? -10.639 15.527 -7.766 1.00 93.00 315 LEU A C 1
ATOM 2406 O O . LEU A 1 315 ? -11.671 16.067 -7.368 1.00 93.00 315 LEU A O 1
ATOM 2410 N N . GLU A 1 316 ? -10.062 15.861 -8.923 1.00 89.94 316 GLU A N 1
ATOM 2411 C CA . GLU A 1 316 ? -10.631 16.834 -9.870 1.00 89.94 316 GLU A CA 1
ATOM 2412 C C . GLU A 1 316 ? -11.960 16.353 -10.459 1.00 89.94 316 GLU A C 1
ATOM 2414 O O . GLU A 1 316 ? -12.875 17.153 -10.640 1.00 89.94 316 GLU A O 1
ATOM 2419 N N . SER A 1 317 ? -12.109 15.041 -10.674 1.00 87.94 317 SER A N 1
ATOM 2420 C CA . SER A 1 317 ? -13.376 14.427 -11.100 1.00 87.94 317 SER A CA 1
ATOM 2421 C C . SER A 1 317 ? -14.418 14.276 -9.979 1.00 87.94 317 SER A C 1
ATOM 2423 O O . SER A 1 317 ? -15.504 13.748 -10.209 1.00 87.94 317 SER A O 1
ATOM 2425 N N . GLY A 1 318 ? -14.113 14.735 -8.758 1.00 91.38 318 GLY A N 1
ATOM 2426 C CA . GLY A 1 318 ? -15.009 14.642 -7.601 1.00 91.38 318 GLY A CA 1
ATOM 2427 C C . GLY A 1 318 ? -15.022 13.274 -6.910 1.00 91.38 318 GLY A C 1
ATOM 2428 O O . GLY A 1 318 ? -15.877 13.034 -6.058 1.00 91.38 318 GLY A O 1
ATOM 2429 N N . VAL A 1 319 ? -14.081 12.386 -7.246 1.00 96.38 319 VAL A N 1
ATOM 2430 C CA . VAL A 1 319 ? -13.908 11.077 -6.604 1.00 96.38 319 VAL A CA 1
ATOM 2431 C C . VAL A 1 319 ? -12.885 11.211 -5.466 1.00 96.38 319 VAL A C 1
ATOM 2433 O O . VAL A 1 319 ? -11.744 11.602 -5.722 1.00 96.38 319 VAL A O 1
ATOM 2436 N N . PRO A 1 320 ? -13.247 10.903 -4.205 1.00 97.81 320 PRO A N 1
ATOM 2437 C CA . PRO A 1 320 ? -12.324 11.007 -3.080 1.00 97.81 320 PRO A CA 1
ATOM 2438 C C . PRO A 1 320 ? -11.179 9.993 -3.188 1.00 97.81 320 PRO A C 1
ATOM 2440 O O . PRO A 1 320 ? -11.319 8.915 -3.771 1.00 97.81 320 PRO A O 1
ATOM 2443 N N . GLY A 1 321 ? -10.041 10.323 -2.582 1.00 97.19 321 GLY A N 1
ATOM 2444 C CA . GLY A 1 321 ? -8.863 9.464 -2.561 1.00 97.19 321 GLY A CA 1
ATOM 2445 C C . GLY A 1 321 ? -8.437 9.059 -1.153 1.00 97.19 321 GLY A C 1
ATOM 2446 O O . GLY A 1 321 ? -8.545 9.850 -0.224 1.00 97.19 321 GLY A O 1
ATOM 2447 N N . ILE A 1 322 ? -7.896 7.854 -0.991 1.00 98.00 322 ILE A N 1
ATOM 2448 C CA . ILE A 1 322 ? -7.159 7.425 0.202 1.00 98.00 322 ILE A CA 1
ATOM 2449 C C . ILE A 1 322 ? -5.685 7.323 -0.181 1.00 98.00 322 ILE A C 1
ATOM 2451 O O . ILE A 1 322 ? -5.317 6.553 -1.071 1.00 98.00 322 ILE A O 1
ATOM 2455 N N . HIS A 1 323 ? -4.826 8.084 0.492 1.00 96.00 323 HIS A N 1
ATOM 2456 C CA . HIS A 1 323 ? -3.392 8.064 0.243 1.00 96.00 323 HIS A CA 1
ATOM 2457 C C . HIS A 1 323 ? -2.645 7.365 1.382 1.00 96.00 323 HIS A C 1
ATOM 2459 O O . HIS A 1 323 ? -2.402 7.931 2.444 1.00 96.00 323 HIS A O 1
ATOM 2465 N N . VAL A 1 324 ? -2.231 6.123 1.140 1.00 96.50 324 VAL A N 1
ATOM 2466 C CA . VAL A 1 324 ? -1.476 5.309 2.097 1.00 96.50 324 VAL A CA 1
ATOM 2467 C C . VAL A 1 324 ? 0.017 5.623 1.956 1.00 96.50 324 VAL A C 1
ATOM 2469 O O . VAL A 1 324 ? 0.730 5.058 1.120 1.00 96.50 324 VAL A O 1
ATOM 2472 N N . THR A 1 325 ? 0.484 6.586 2.746 1.00 92.44 325 THR A N 1
ATOM 2473 C CA . THR A 1 325 ? 1.875 7.060 2.812 1.00 92.44 325 THR A CA 1
ATOM 2474 C C . THR A 1 325 ? 2.210 7.474 4.244 1.00 92.44 325 THR A C 1
ATOM 2476 O O . THR A 1 325 ? 1.334 7.446 5.095 1.00 92.44 325 THR A O 1
ATOM 2479 N N . GLN A 1 326 ? 3.459 7.871 4.508 1.00 92.50 326 GLN A N 1
ATOM 2480 C CA . GLN A 1 326 ? 3.905 8.322 5.837 1.00 92.50 326 GLN A CA 1
ATOM 2481 C C . GLN A 1 326 ? 3.538 7.310 6.935 1.00 92.50 326 GLN A C 1
ATOM 2483 O O . GLN A 1 326 ? 2.869 7.614 7.908 1.00 92.50 326 GLN A O 1
ATOM 2488 N N . ILE A 1 327 ? 3.971 6.061 6.735 1.00 96.44 327 ILE A N 1
ATOM 2489 C CA . ILE A 1 327 ? 3.553 4.917 7.562 1.00 96.44 327 ILE A CA 1
ATOM 2490 C C . ILE A 1 327 ? 3.922 5.084 9.043 1.00 96.44 327 ILE A C 1
ATOM 2492 O O . ILE A 1 327 ? 3.226 4.551 9.894 1.00 96.44 327 ILE A O 1
ATOM 2496 N N . ILE A 1 328 ? 5.006 5.803 9.345 1.00 97.12 328 ILE A N 1
ATOM 2497 C CA . ILE A 1 328 ? 5.410 6.080 10.730 1.00 97.12 328 ILE A CA 1
ATOM 2498 C C . ILE A 1 328 ? 4.385 7.015 11.378 1.00 97.12 328 ILE A C 1
ATOM 2500 O O . ILE A 1 328 ? 3.816 6.650 12.394 1.00 97.12 328 ILE A O 1
ATOM 2504 N N . ASP A 1 329 ? 4.072 8.139 10.734 1.00 95.81 329 ASP A N 1
ATOM 2505 C CA . ASP A 1 329 ? 3.071 9.100 11.208 1.00 95.81 329 ASP A CA 1
ATOM 2506 C C . ASP A 1 329 ? 1.694 8.438 11.387 1.00 95.81 329 ASP A C 1
ATOM 2508 O O . ASP A 1 329 ? 1.026 8.651 12.392 1.00 95.81 329 ASP A O 1
ATOM 2512 N N . LEU A 1 330 ? 1.293 7.568 10.450 1.00 96.75 330 LEU A N 1
ATOM 2513 C CA . LEU A 1 330 ? 0.064 6.781 10.584 1.00 96.75 330 LEU A CA 1
ATOM 2514 C C . LEU A 1 330 ? 0.126 5.802 11.764 1.00 96.75 330 LEU A C 1
ATOM 2516 O O . LEU A 1 330 ? -0.875 5.596 12.443 1.00 96.75 330 LEU A O 1
ATOM 2520 N N . ALA A 1 331 ? 1.276 5.169 12.009 1.00 98.06 331 ALA A N 1
ATOM 2521 C CA . ALA A 1 331 ? 1.429 4.295 13.166 1.00 98.06 331 ALA A CA 1
ATOM 2522 C C . ALA A 1 331 ? 1.297 5.086 14.472 1.00 98.06 331 ALA A C 1
ATOM 2524 O O . ALA A 1 331 ? 0.578 4.656 15.366 1.00 98.06 331 ALA A O 1
ATOM 2525 N N . GLU A 1 332 ? 1.918 6.263 14.556 1.00 97.44 332 GLU A N 1
ATOM 2526 C CA . GLU A 1 332 ? 1.802 7.158 15.710 1.00 97.44 332 GLU A CA 1
ATOM 2527 C C . GLU A 1 332 ? 0.354 7.613 15.931 1.00 97.44 332 GLU A C 1
ATOM 2529 O O . GLU A 1 332 ? -0.157 7.497 17.044 1.00 97.44 332 GLU A O 1
ATOM 2534 N N . GLU A 1 333 ? -0.328 8.064 14.872 1.00 96.31 333 GLU A N 1
ATOM 2535 C CA . GLU A 1 333 ? -1.717 8.540 14.924 1.00 96.31 333 GLU A CA 1
ATOM 2536 C C . GLU A 1 333 ? -2.686 7.466 15.437 1.00 96.31 333 GLU A C 1
ATOM 2538 O O . GLU A 1 333 ? -3.556 7.753 16.258 1.00 96.31 333 GLU A O 1
ATOM 2543 N N . TYR A 1 334 ? -2.520 6.219 14.987 1.00 96.62 334 TYR A N 1
ATOM 2544 C CA . TYR A 1 334 ? -3.404 5.105 15.342 1.00 96.62 334 TYR A CA 1
ATOM 2545 C C . TYR A 1 334 ? -2.869 4.217 16.476 1.00 96.62 334 TYR A C 1
ATOM 2547 O O . TYR A 1 334 ? -3.445 3.160 16.749 1.00 96.62 334 TYR A O 1
ATOM 2555 N N . GLY A 1 335 ? -1.790 4.622 17.154 1.00 96.62 335 GLY A N 1
ATOM 2556 C CA . GLY A 1 335 ? -1.199 3.876 18.270 1.00 96.62 335 GLY A CA 1
ATOM 2557 C C . GLY A 1 335 ? -0.688 2.481 17.888 1.00 96.62 335 GLY A C 1
ATOM 2558 O O . GLY A 1 335 ? -0.806 1.545 18.677 1.00 96.62 335 GLY A O 1
ATOM 2559 N N . LEU A 1 336 ? -0.176 2.320 16.669 1.00 97.81 336 LEU A N 1
ATOM 2560 C CA . LEU A 1 336 ? 0.422 1.086 16.164 1.00 97.81 336 LEU A CA 1
ATOM 2561 C C . LEU A 1 336 ? 1.932 1.060 16.436 1.00 97.81 336 LEU A C 1
ATOM 2563 O O . LEU A 1 336 ? 2.604 2.089 16.429 1.00 97.81 336 LEU A O 1
ATOM 2567 N N . GLU A 1 337 ? 2.487 -0.136 16.641 1.00 97.50 337 GLU A N 1
ATOM 2568 C CA . GLU A 1 337 ? 3.919 -0.303 16.907 1.00 97.50 337 GLU A CA 1
ATOM 2569 C C . GLU A 1 337 ? 4.787 0.123 15.709 1.00 97.50 337 GLU A C 1
ATOM 2571 O O . GLU A 1 337 ? 4.547 -0.277 14.565 1.00 97.50 337 GLU A O 1
ATOM 2576 N N . ILE A 1 338 ? 5.825 0.918 15.985 1.00 98.19 338 ILE A N 1
ATOM 2577 C CA . ILE A 1 338 ? 6.804 1.388 14.999 1.00 98.19 338 ILE A CA 1
ATOM 2578 C C . ILE A 1 338 ? 7.958 0.392 14.920 1.00 98.19 338 ILE A C 1
ATOM 2580 O O . ILE A 1 338 ? 8.586 0.084 15.926 1.00 98.19 338 ILE A O 1
ATOM 2584 N N . ALA A 1 339 ? 8.270 -0.052 13.701 1.00 97.56 339 ALA A N 1
ATOM 2585 C CA . ALA A 1 339 ? 9.315 -1.034 13.405 1.00 97.56 339 ALA A CA 1
ATOM 2586 C C . ALA A 1 339 ? 9.301 -2.260 14.348 1.00 97.56 339 ALA A C 1
ATOM 2588 O O . ALA A 1 339 ? 10.309 -2.540 15.003 1.00 97.56 339 ALA A O 1
ATOM 2589 N N . PRO A 1 340 ? 8.177 -2.999 14.403 1.00 96.81 340 PRO A N 1
ATOM 2590 C CA . PRO A 1 340 ? 8.002 -4.089 15.346 1.00 96.81 340 PRO A CA 1
ATOM 2591 C C . PRO A 1 340 ? 9.038 -5.201 15.153 1.00 96.81 340 PRO A C 1
ATOM 2593 O O . PRO A 1 340 ? 9.383 -5.586 14.030 1.00 96.81 340 PRO A O 1
ATOM 2596 N N . HIS A 1 341 ? 9.519 -5.745 16.271 1.00 96.38 341 HIS A N 1
ATOM 2597 C CA . HIS A 1 341 ? 10.452 -6.877 16.281 1.00 96.38 341 HIS A CA 1
ATOM 2598 C C . HIS A 1 341 ? 9.760 -8.233 16.122 1.00 96.38 341 HIS A C 1
ATOM 2600 O O . HIS A 1 341 ? 10.413 -9.208 15.771 1.00 96.38 341 HIS A O 1
ATOM 2606 N N . VAL A 1 342 ? 8.456 -8.294 16.372 1.00 96.38 342 VAL A N 1
ATOM 2607 C CA . VAL A 1 342 ? 7.573 -9.441 16.139 1.00 96.38 342 VAL A CA 1
ATOM 2608 C C . VAL A 1 342 ? 6.305 -8.873 15.523 1.00 96.38 342 VAL A C 1
ATOM 2610 O O . VAL A 1 342 ? 5.881 -7.802 15.936 1.00 96.38 342 VAL A O 1
ATOM 2613 N N . THR A 1 343 ? 5.714 -9.535 14.530 1.00 96.62 343 THR A N 1
ATOM 2614 C CA . THR A 1 343 ? 4.471 -9.046 13.916 1.00 96.62 343 THR A CA 1
ATOM 2615 C C . THR A 1 343 ? 3.399 -8.834 14.997 1.00 96.62 343 THR A C 1
ATOM 2617 O O . THR A 1 343 ? 3.106 -9.786 15.719 1.00 96.62 343 THR A O 1
ATOM 2620 N N . PRO A 1 344 ? 2.835 -7.620 15.144 1.00 97.94 344 PRO A N 1
ATOM 2621 C CA . PRO A 1 344 ? 1.844 -7.349 16.181 1.00 97.94 344 PRO A CA 1
ATOM 2622 C C . PRO A 1 344 ? 0.563 -8.163 15.993 1.00 97.94 344 PRO A C 1
ATOM 2624 O O . PRO A 1 344 ? 0.088 -8.329 14.870 1.00 97.94 344 PRO A O 1
ATOM 2627 N N . GLU A 1 345 ? -0.031 -8.609 17.099 1.00 97.38 345 GLU A N 1
ATOM 2628 C CA . GLU A 1 345 ? -1.286 -9.365 17.076 1.00 97.38 345 GLU A CA 1
ATOM 2629 C C . GLU A 1 345 ? -2.463 -8.501 16.569 1.00 97.38 345 GLU A C 1
ATOM 2631 O O . GLU A 1 345 ? -2.531 -7.298 16.880 1.00 97.38 345 GLU A O 1
ATOM 2636 N N . PRO A 1 346 ? -3.417 -9.083 15.814 1.00 98.12 346 PRO A N 1
ATOM 2637 C CA . PRO A 1 346 ? -4.652 -8.408 15.430 1.00 98.12 346 PRO A CA 1
ATOM 2638 C C . PRO A 1 346 ? -5.449 -7.882 16.631 1.00 98.12 346 PRO A C 1
ATOM 2640 O O . PRO A 1 346 ? -5.660 -8.597 17.610 1.00 98.12 346 PRO A O 1
ATOM 2643 N N . GLY A 1 347 ? -5.964 -6.658 16.519 1.00 95.69 347 GLY A N 1
ATOM 2644 C CA . GLY A 1 347 ? -6.757 -6.000 17.563 1.00 95.69 347 GLY A CA 1
ATOM 2645 C C . GLY A 1 347 ? -5.964 -5.078 18.486 1.00 95.69 347 GLY A C 1
ATOM 2646 O O . GLY A 1 347 ? -6.487 -4.661 19.516 1.00 95.69 347 GLY A O 1
ATOM 2647 N N . THR A 1 348 ? -4.716 -4.756 18.137 1.00 94.19 348 THR A N 1
ATOM 2648 C CA . THR A 1 348 ? -3.884 -3.814 18.898 1.00 94.19 348 THR A CA 1
ATOM 2649 C C . THR A 1 348 ? -3.867 -2.421 18.264 1.00 94.19 348 THR A C 1
ATOM 2651 O O . THR A 1 348 ? -3.945 -2.268 17.044 1.00 94.19 348 THR A O 1
ATOM 2654 N N . GLY A 1 349 ? -3.763 -1.395 19.113 1.00 92.81 349 GLY A N 1
ATOM 2655 C CA . GLY A 1 349 ? -3.729 0.018 18.730 1.00 92.81 349 GLY A CA 1
ATOM 2656 C C . GLY A 1 349 ? -5.044 0.767 18.947 1.00 92.81 349 GLY A C 1
ATOM 2657 O O . GLY A 1 349 ? -6.111 0.174 19.112 1.00 92.81 349 GLY A O 1
ATOM 2658 N N . ALA A 1 350 ? -4.962 2.098 18.913 1.00 92.06 350 ALA A N 1
ATOM 2659 C CA . ALA A 1 350 ? -6.077 3.004 19.197 1.00 92.06 350 ALA A CA 1
ATOM 2660 C C . ALA A 1 350 ? -7.216 2.910 18.165 1.00 92.06 350 ALA A C 1
ATOM 2662 O O . ALA A 1 350 ? -8.338 3.310 18.437 1.00 92.06 350 ALA A O 1
ATOM 2663 N N . VAL A 1 351 ? -6.972 2.338 16.980 1.00 92.19 351 VAL A N 1
ATOM 2664 C CA . VAL A 1 351 ? -8.022 2.134 15.962 1.00 92.19 351 VAL A CA 1
ATOM 2665 C C . VAL A 1 351 ? -9.132 1.159 16.409 1.00 92.19 351 VAL A C 1
ATOM 2667 O O . VAL A 1 351 ? -10.220 1.154 15.817 1.00 92.19 351 VAL A O 1
ATOM 2670 N N . PHE A 1 352 ? -8.878 0.360 17.453 1.00 91.00 352 PHE A N 1
ATOM 2671 C CA . PHE A 1 352 ? -9.816 -0.605 18.036 1.00 91.00 352 PHE A CA 1
ATOM 2672 C C . PHE A 1 352 ? -10.442 -0.164 19.369 1.00 91.00 352 PHE A C 1
ATOM 2674 O O . PHE A 1 352 ? -11.445 -0.765 19.757 1.00 91.00 352 PHE A O 1
ATOM 2681 N N . GLN A 1 353 ? -9.857 0.830 20.049 1.00 80.31 353 GLN A N 1
ATOM 2682 C CA . GLN A 1 353 ? -10.131 1.186 21.451 1.00 80.31 353 GLN A CA 1
ATOM 2683 C C . GLN A 1 353 ? -10.885 2.499 21.609 1.00 80.31 353 GLN A C 1
ATOM 2685 O O . GLN A 1 353 ? -10.627 3.438 20.822 1.00 80.31 353 GLN A O 1
#

Radius of gyration: 24.65 Å; Cα contacts (8 Å, |Δi|>4): 662; chains: 1; bounding box: 41×68×90 Å

Foldseek 3Di:
DDDDPDPDDPVRVVVVVVVVVVVVVCCVVDPDPDWDPPLVLLLQLLVLLVVLLVLLLVVCVVVVHDQPCVLALQSSSFFDAQDDLQAQEADDSLLQLLLLASSVLLVLLVLCVVLVPAAAAEAEEEEEQARLSVVSSNQSNCVSRNYHYAYEYAFGYHHGGQHDLVGTSLNSVVSCCVVVSGVDDHQEYAPFHALSPSPPGDPVSSVSSVVSCVVSVHHHLVPDDQPVVVVVVVDDDDDDDDDDDDDRQVVVLVSSVRSSDVVCPPHDHQEYEYADDTCQAQHDPVSVVQDDAAKAQAHGPPLVVTDHHNQSVCRVVRHIYHYHDPSVVVCVVFVHDGSDSHHDDRQDTNSTD